Protein AF-A0A820R4W9-F1 (afdb_monomer)

Sequence (299 aa):
MNNINFDQFEILIKHLFFQLQVLYITATNDKAYLDPNRWEKLILSYMPYLRIFDIQWEYFPQKNVNTTDIFMIESFRTQFWLERQWFFIFTLESANDDCYRVLFSTNPYRRKSYTLYGNLGKDMTSNYQKNSINSVHHVYIKQEQIIDDDCRNYFPNATELTLSYNSINVDRNLSSIILYHIVSLTQLTKLNINVKSFLFTTMIELLYLTLNIHTLSVEYVCFECLRMRPVYDDFEGSLRYLLSKNNNNTRCLFYICLTDFSSEEIVTIDAVMESKQTIDDYQAKRITQDFYEDIYFWR

Organism: NCBI:txid392030

Radius of gyration: 25.81 Å; Cα contacts (8 Å, |Δi|>4): 494; chains: 1; bounding box: 50×50×71 Å

Nearest PDB structures (foldseek):
  6gt5-assembly1_A  TM=3.648E-01  e=9.773E-02  Homo sapiens
  7dl8-assembly1_B  TM=5.122E-01  e=2.164E+00  Trypanosoma brucei
  7dl8-assembly1_C  TM=4.807E-01  e=1.839E+00  Trypanosoma brucei
  4xnh-assembly1_B  TM=3.487E-01  e=7.975E+00  Saccharomyces cerevisiae
  6vwa-assembly1_A-2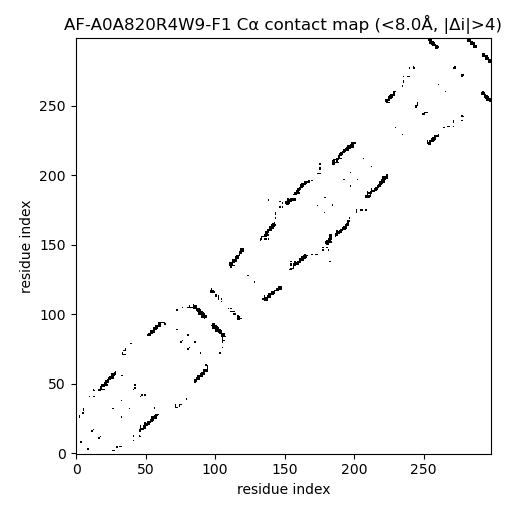  TM=1.926E-01  e=3.530E+00  Caenorhabditis elegans

pLDDT: mean 74.24, std 13.51, range [36.56, 97.88]

Mean predicted aligned error: 15.36 Å

Secondary structure (DSSP, 8-state):
-PPPPHHHHHHHHHHH-TT--EEEEEEES-GGGG-HHHHHHHHHHH-TT--EEEEEEEE--SS---THHHHHHHGGGSHHHHHHT-EEEEEE--TTS--EEEEEES-TTS-EEEEE-S-TTTT---HHHHHHHTTEEEEEE---S---TT---SBTT--EEEE----S---S---HHHHHHHB-GGG--EEEEEEEEEEHHHHHHHHHH-TT--EEEEEEEE---EEEPP-SS-HHHHHHHHHHHHHTTS---SEEEE-S--HHHHHHHHHHHH-TTS-TT-EEEEEEETTEEEEEEE-

Structure (mmCIF, N/CA/C/O backbone):
data_AF-A0A820R4W9-F1
#
_entry.id   AF-A0A820R4W9-F1
#
loop_
_atom_site.group_PDB
_atom_site.id
_atom_site.type_symbol
_atom_site.label_atom_id
_atom_site.label_alt_id
_atom_site.label_comp_id
_atom_site.label_asym_id
_atom_site.label_entity_id
_atom_site.label_seq_id
_atom_site.pdbx_PDB_ins_code
_atom_site.Cartn_x
_atom_site.Cartn_y
_atom_site.Cartn_z
_atom_site.occupancy
_atom_site.B_iso_or_equiv
_atom_site.auth_seq_id
_atom_site.auth_comp_id
_atom_site.auth_asym_id
_atom_site.auth_atom_id
_atom_site.pdbx_PDB_model_num
ATOM 1 N N . MET A 1 1 ? 7.409 19.593 1.016 1.00 36.56 1 MET A N 1
ATOM 2 C CA . MET A 1 1 ? 6.309 20.345 1.661 1.00 36.56 1 MET A CA 1
ATOM 3 C C . MET A 1 1 ? 6.675 20.523 3.126 1.00 36.56 1 MET A C 1
ATOM 5 O O . MET A 1 1 ? 7.215 19.584 3.693 1.00 36.56 1 MET A O 1
ATOM 9 N N . ASN A 1 2 ? 6.473 21.705 3.712 1.00 48.72 2 ASN A N 1
ATOM 10 C CA . ASN A 1 2 ? 6.768 21.930 5.132 1.00 48.72 2 ASN A CA 1
ATOM 11 C C . ASN A 1 2 ? 5.799 21.096 5.983 1.00 48.72 2 ASN A C 1
ATOM 13 O O . ASN A 1 2 ? 4.588 21.269 5.856 1.00 48.72 2 ASN A O 1
ATOM 17 N N . ASN A 1 3 ? 6.318 20.188 6.812 1.00 74.56 3 ASN A N 1
ATOM 18 C CA . ASN A 1 3 ? 5.499 19.390 7.724 1.00 74.56 3 ASN A CA 1
ATOM 19 C C . ASN A 1 3 ? 4.845 20.304 8.772 1.00 74.56 3 ASN A C 1
ATOM 21 O O . ASN A 1 3 ? 5.549 20.983 9.519 1.00 74.56 3 ASN A O 1
ATOM 25 N N . ILE A 1 4 ? 3.510 20.311 8.830 1.00 82.62 4 ILE A N 1
ATOM 26 C CA . ILE A 1 4 ? 2.737 20.981 9.885 1.00 82.62 4 ILE A CA 1
ATOM 27 C C . ILE A 1 4 ? 2.798 20.094 11.131 1.00 82.62 4 ILE A C 1
ATOM 29 O O . ILE A 1 4 ? 2.331 18.951 11.101 1.00 82.62 4 ILE A O 1
ATOM 33 N N . ASN A 1 5 ? 3.371 20.601 12.222 1.00 91.56 5 ASN A N 1
ATOM 34 C CA . ASN A 1 5 ? 3.378 19.858 13.481 1.00 91.56 5 ASN A CA 1
ATOM 35 C C . ASN A 1 5 ? 1.963 19.790 14.084 1.00 91.56 5 ASN A C 1
ATOM 37 O O . ASN A 1 5 ? 1.059 20.535 13.696 1.00 91.56 5 ASN A O 1
ATOM 41 N N . PHE A 1 6 ? 1.749 18.884 15.028 1.00 92.81 6 PHE A N 1
ATOM 42 C CA . PHE A 1 6 ? 0.424 18.627 15.571 1.00 92.81 6 PHE A CA 1
ATOM 43 C C . PHE A 1 6 ? -0.169 19.850 16.277 1.00 92.81 6 PHE A C 1
ATOM 45 O O . PHE A 1 6 ? -1.363 20.100 16.160 1.00 92.81 6 PHE A O 1
ATOM 52 N N . ASP A 1 7 ? 0.644 20.646 16.974 1.00 94.19 7 ASP A N 1
ATOM 53 C CA . ASP A 1 7 ? 0.173 21.847 17.676 1.00 94.19 7 ASP A CA 1
ATOM 54 C C . ASP A 1 7 ? -0.403 22.878 16.694 1.00 94.19 7 ASP A C 1
ATOM 56 O O . ASP A 1 7 ? -1.472 23.446 16.925 1.00 94.19 7 ASP A O 1
ATOM 60 N N . GLN A 1 8 ? 0.271 23.084 15.561 1.00 91.50 8 GLN A N 1
ATOM 61 C CA . GLN A 1 8 ? -0.216 23.933 14.475 1.00 91.50 8 GLN A CA 1
ATOM 62 C C . GLN A 1 8 ? -1.488 23.355 13.847 1.00 91.50 8 GLN A C 1
ATOM 64 O O . GLN A 1 8 ? -2.437 24.093 13.584 1.00 91.50 8 GLN A O 1
ATOM 69 N N . PHE A 1 9 ? -1.532 22.038 13.638 1.00 91.94 9 PHE A N 1
ATOM 70 C CA . PHE A 1 9 ? -2.707 21.361 13.097 1.00 91.94 9 PHE A CA 1
ATOM 71 C C . PHE A 1 9 ? -3.923 21.464 14.031 1.00 91.94 9 PHE A C 1
ATOM 73 O O . PHE A 1 9 ? -5.042 21.718 13.588 1.00 91.94 9 PHE A O 1
ATOM 80 N N . GLU A 1 10 ? -3.708 21.357 15.339 1.00 94.38 10 GLU A N 1
ATOM 81 C CA . GLU A 1 10 ? -4.734 21.528 16.363 1.00 94.38 10 GLU A CA 1
ATOM 82 C C . GLU A 1 10 ? -5.348 22.936 16.331 1.00 94.38 10 GLU A C 1
ATOM 84 O O . GLU A 1 10 ? -6.565 23.084 16.475 1.00 94.38 10 GLU A O 1
ATOM 89 N N . ILE A 1 11 ? -4.541 23.975 16.090 1.00 92.94 11 ILE A N 1
ATOM 90 C CA . ILE A 1 11 ? -5.055 25.338 15.898 1.00 92.94 11 ILE A CA 1
ATOM 91 C C . ILE A 1 11 ? -5.992 25.385 14.683 1.00 92.94 11 ILE A C 1
ATOM 93 O O . ILE A 1 11 ? -7.058 25.993 14.774 1.00 92.94 11 ILE A O 1
ATOM 97 N N . LEU A 1 12 ? -5.652 24.715 13.577 1.00 90.19 12 LEU A N 1
ATOM 98 C CA . LEU A 1 12 ? -6.517 24.658 12.392 1.00 90.19 12 LEU A CA 1
ATOM 99 C C . LEU A 1 12 ? -7.845 23.956 12.694 1.00 90.19 12 LEU A C 1
ATOM 101 O O . LEU A 1 12 ? -8.899 24.506 12.376 1.00 90.19 12 LEU A O 1
ATOM 105 N N . ILE A 1 13 ? -7.806 22.799 13.369 1.00 91.75 13 ILE A N 1
ATOM 106 C CA . ILE A 1 13 ? -9.013 22.065 13.784 1.00 91.75 13 ILE A CA 1
ATOM 107 C C . ILE A 1 13 ? -9.959 22.988 14.557 1.00 91.75 13 ILE A C 1
ATOM 109 O O . ILE A 1 13 ? -11.138 23.093 14.215 1.00 91.75 13 ILE A O 1
ATOM 113 N N . LYS A 1 14 ? -9.428 23.675 15.576 1.00 92.94 14 LYS A N 1
ATOM 114 C CA . LYS A 1 14 ? -10.203 24.519 16.496 1.00 92.94 14 LYS A CA 1
ATOM 115 C C . LYS A 1 14 ? -10.960 25.643 15.797 1.00 92.94 14 LYS A C 1
ATOM 117 O O . LYS A 1 14 ? -12.039 26.012 16.248 1.00 92.94 14 LYS A O 1
ATOM 122 N N . HIS A 1 15 ? -10.401 26.185 14.718 1.00 90.38 15 HIS A N 1
ATOM 123 C CA . HIS A 1 15 ? -10.982 27.335 14.027 1.00 90.38 15 HIS A CA 1
ATOM 124 C C . HIS A 1 15 ? -11.808 26.947 12.800 1.00 90.38 15 HIS A C 1
ATOM 126 O O . HIS A 1 15 ? -12.716 27.687 12.432 1.00 90.38 15 HIS A O 1
ATOM 132 N N . LEU A 1 16 ? -11.500 25.819 12.149 1.00 87.62 16 LEU A N 1
ATOM 133 C CA . LEU A 1 16 ? -11.987 25.550 10.795 1.00 87.62 16 LEU A CA 1
ATOM 134 C C . LEU A 1 16 ? -12.827 24.275 10.668 1.00 87.62 16 LEU A C 1
ATOM 136 O O . LEU A 1 16 ? -13.626 24.180 9.740 1.00 87.62 16 LEU A O 1
ATOM 140 N N . PHE A 1 17 ? -12.664 23.275 11.540 1.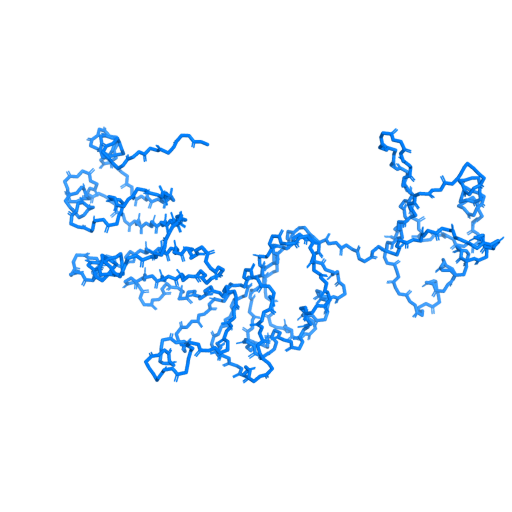00 89.56 17 PHE A N 1
ATOM 141 C CA . PHE A 1 17 ? -13.157 21.914 11.253 1.00 89.56 17 PHE A CA 1
ATOM 142 C C . PHE A 1 17 ? -14.477 21.553 11.948 1.00 89.56 17 PHE A C 1
ATOM 144 O O . PHE A 1 17 ? -14.886 20.393 11.937 1.00 89.56 17 PHE A O 1
ATOM 151 N N . PHE A 1 18 ? -15.206 22.539 12.475 1.00 92.50 18 PHE A N 1
ATOM 152 C CA . PHE A 1 18 ? -16.450 22.306 13.218 1.00 92.50 18 PHE A CA 1
ATOM 153 C C . PHE A 1 18 ? -17.565 21.620 12.414 1.00 92.50 18 PHE A C 1
ATOM 155 O O . PHE A 1 18 ? -18.443 21.019 13.022 1.00 92.50 18 PHE A O 1
ATOM 162 N N . GLN A 1 19 ? -17.538 21.681 11.076 1.00 89.38 19 GLN A N 1
ATOM 163 C CA . GLN A 1 19 ? -18.485 20.996 10.173 1.00 89.38 19 GLN A CA 1
ATOM 164 C C . GLN A 1 19 ? -17.867 19.816 9.417 1.00 89.38 19 GLN A C 1
ATOM 166 O O . GLN A 1 19 ? -18.525 19.212 8.567 1.00 89.38 19 GLN A O 1
ATOM 171 N N . LEU A 1 20 ? -16.600 19.494 9.682 1.00 86.06 20 LEU A N 1
ATOM 172 C CA . LEU A 1 20 ? -15.883 18.489 8.918 1.00 86.06 20 LEU A CA 1
ATOM 173 C C . LEU A 1 20 ? -16.469 17.098 9.189 1.00 86.06 20 LEU A C 1
ATOM 175 O O . LEU A 1 20 ? -16.527 16.646 10.329 1.00 86.06 20 LEU A O 1
ATOM 179 N N . GLN A 1 21 ? -16.893 16.412 8.126 1.00 90.19 21 GLN A N 1
ATOM 180 C CA . GLN A 1 21 ? -17.446 15.055 8.220 1.00 90.19 21 GLN A CA 1
ATOM 181 C C . GLN A 1 21 ? -16.427 13.969 7.888 1.00 90.19 21 GLN A C 1
ATOM 183 O O . GLN A 1 21 ? -16.590 12.819 8.296 1.00 90.19 21 GLN A O 1
ATOM 188 N N . VAL A 1 22 ? -15.385 14.314 7.138 1.00 88.19 22 VAL A N 1
ATOM 189 C CA . VAL A 1 22 ? -14.397 13.368 6.630 1.00 88.19 22 VAL A CA 1
ATOM 190 C C . VAL A 1 22 ? -13.019 13.987 6.774 1.00 88.19 22 VAL A C 1
ATOM 192 O O . VAL A 1 22 ? -12.789 15.092 6.287 1.00 88.19 22 VAL A O 1
ATOM 195 N N . LEU A 1 23 ? -12.116 13.271 7.434 1.00 88.00 23 LEU A N 1
ATOM 196 C CA . LEU A 1 23 ? -10.746 13.701 7.660 1.00 88.00 23 LEU A CA 1
ATOM 197 C C . LEU A 1 23 ? -9.785 12.572 7.286 1.00 88.00 23 LEU A C 1
ATOM 199 O O . LEU A 1 23 ? -9.753 11.536 7.951 1.00 88.00 23 LEU A O 1
ATOM 203 N N . TYR A 1 24 ? -9.019 12.812 6.221 1.00 88.44 24 TYR A N 1
ATOM 204 C CA . TYR A 1 24 ? -7.898 11.987 5.776 1.00 88.44 24 TYR A CA 1
ATOM 205 C C . TYR A 1 24 ? -6.605 12.747 6.040 1.00 88.44 24 TYR A C 1
ATOM 207 O O . TYR A 1 24 ? -6.449 13.872 5.560 1.00 88.44 24 TYR A O 1
ATOM 215 N N . ILE A 1 25 ? -5.687 12.156 6.798 1.00 87.69 25 ILE A N 1
ATOM 216 C CA . ILE A 1 25 ? -4.406 12.786 7.123 1.00 87.69 25 ILE A CA 1
ATOM 217 C C . ILE A 1 25 ? -3.282 11.793 6.884 1.00 87.69 25 ILE A C 1
ATOM 219 O O . ILE A 1 25 ? -3.329 10.679 7.394 1.00 87.69 25 ILE A O 1
ATOM 223 N N . THR A 1 26 ? -2.236 12.242 6.194 1.00 83.81 26 THR A N 1
ATOM 224 C CA . THR A 1 26 ? -0.933 11.575 6.198 1.00 83.81 26 THR A CA 1
ATOM 225 C C . THR A 1 26 ? 0.063 12.470 6.928 1.00 83.81 26 THR A C 1
ATOM 227 O O . THR A 1 26 ? 0.297 13.604 6.512 1.00 83.81 26 THR A O 1
ATOM 230 N N . ALA A 1 27 ? 0.621 11.985 8.033 1.00 86.44 27 ALA A N 1
ATOM 231 C CA . ALA A 1 27 ? 1.578 12.710 8.859 1.00 86.44 27 ALA A CA 1
ATOM 232 C C . ALA A 1 27 ? 2.904 11.950 8.937 1.00 86.44 27 ALA A C 1
ATOM 234 O O . ALA A 1 27 ? 2.934 10.722 8.913 1.00 86.44 27 ALA A O 1
ATOM 235 N N . THR A 1 28 ? 4.010 12.687 9.042 1.00 86.38 28 THR A N 1
ATOM 236 C CA . THR A 1 28 ? 5.349 12.103 9.182 1.00 86.38 28 THR A CA 1
ATOM 237 C C . THR A 1 28 ? 6.103 12.730 10.344 1.00 86.38 28 THR A C 1
ATOM 239 O O . THR A 1 28 ? 5.968 13.926 10.607 1.00 86.38 28 THR A O 1
ATOM 242 N N . ASN A 1 29 ? 6.945 11.934 11.007 1.00 82.25 29 ASN A N 1
ATOM 243 C CA . ASN A 1 29 ? 7.962 12.349 11.989 1.00 82.25 29 ASN A CA 1
ATOM 244 C C . ASN A 1 29 ? 7.483 12.988 13.308 1.00 82.25 29 ASN A C 1
ATOM 246 O O . ASN A 1 29 ? 8.215 12.926 14.295 1.00 82.25 29 ASN A O 1
ATOM 250 N N . ASP A 1 30 ? 6.286 13.569 13.371 1.00 87.38 30 ASP A N 1
ATOM 251 C CA . ASP A 1 30 ? 5.733 14.130 14.603 1.00 87.38 30 ASP A CA 1
ATOM 252 C C . ASP A 1 30 ? 4.915 13.077 15.361 1.00 87.38 30 ASP A C 1
ATOM 254 O O . ASP A 1 30 ? 3.825 12.678 14.941 1.00 87.38 30 ASP A O 1
ATOM 258 N N . LYS A 1 31 ? 5.454 12.623 16.496 1.00 87.62 31 LYS A N 1
ATOM 259 C CA . LYS A 1 31 ? 4.834 11.602 17.351 1.00 87.62 31 LYS A CA 1
ATOM 260 C C . LYS A 1 31 ? 3.549 12.078 18.024 1.00 87.62 31 LYS A C 1
ATOM 262 O O . LYS A 1 31 ? 2.764 11.236 18.444 1.00 87.62 31 LYS A O 1
ATOM 267 N N . ALA A 1 32 ? 3.286 13.3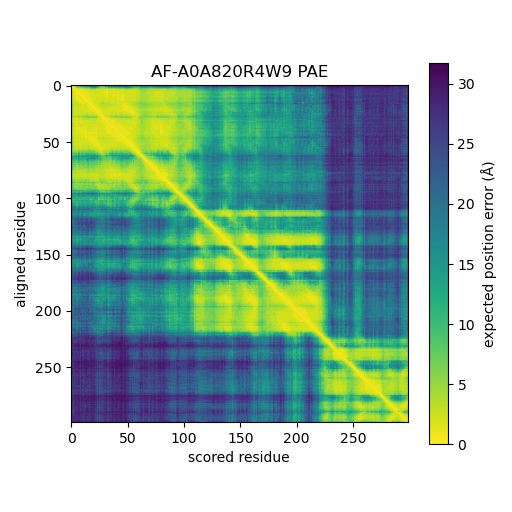84 18.106 1.00 91.31 32 ALA A N 1
ATOM 268 C CA . ALA A 1 32 ? 2.043 13.884 18.693 1.00 91.31 32 ALA A CA 1
ATOM 269 C C . ALA A 1 32 ? 0.796 13.448 17.897 1.00 91.31 32 ALA A C 1
ATOM 271 O O . ALA A 1 32 ? -0.279 13.319 18.476 1.00 91.31 32 ALA A O 1
ATOM 272 N N . TYR A 1 33 ? 0.948 13.120 16.606 1.00 90.38 33 TYR A N 1
ATOM 273 C CA . TYR A 1 33 ? -0.113 12.507 15.795 1.00 90.38 33 TYR A CA 1
ATOM 274 C C . TYR A 1 33 ? -0.517 11.101 16.262 1.00 90.38 33 TYR A C 1
ATOM 276 O O . TYR A 1 33 ? -1.580 10.624 15.867 1.00 90.38 33 TYR A O 1
ATOM 284 N N . LEU A 1 34 ? 0.293 10.456 17.103 1.00 88.44 34 LEU A N 1
ATOM 285 C CA . LEU A 1 34 ? 0.041 9.128 17.658 1.00 88.44 34 LEU A CA 1
ATOM 286 C C . LEU A 1 34 ? -0.589 9.158 19.050 1.00 88.44 34 LEU A C 1
ATOM 288 O O . LEU A 1 34 ? -0.743 8.095 19.638 1.00 88.44 34 LEU A O 1
ATOM 292 N N . ASP A 1 35 ? -0.924 10.329 19.602 1.00 91.62 35 ASP A N 1
ATOM 293 C CA . ASP A 1 35 ? -1.587 10.422 20.905 1.00 91.62 35 ASP A CA 1
ATOM 294 C C . ASP A 1 35 ? -3.115 10.290 20.738 1.00 91.62 35 ASP A C 1
ATOM 296 O O . ASP A 1 35 ? -3.785 11.259 20.350 1.00 91.62 35 ASP A O 1
ATOM 300 N N . PRO A 1 36 ? -3.711 9.119 21.043 1.00 91.62 36 PRO A N 1
ATOM 301 C CA . PRO A 1 36 ? -5.147 8.929 20.896 1.00 91.62 36 PRO A CA 1
ATOM 302 C C . PRO A 1 36 ? -5.952 9.805 21.854 1.00 91.62 36 PRO A C 1
ATOM 304 O O . PRO A 1 36 ? -7.034 10.256 21.493 1.00 91.62 36 PRO A O 1
ATOM 307 N N . ASN A 1 37 ? -5.445 10.101 23.053 1.00 94.50 37 ASN A N 1
ATOM 308 C CA . ASN A 1 37 ? -6.184 10.918 24.017 1.00 94.50 37 ASN A CA 1
ATOM 309 C C . ASN A 1 37 ? -6.297 12.360 23.526 1.00 94.50 37 ASN A C 1
ATOM 311 O O . ASN A 1 37 ? -7.316 13.027 23.732 1.00 94.50 37 ASN A O 1
ATOM 315 N N . ARG A 1 38 ? -5.242 12.856 22.875 1.00 95.12 38 ARG A N 1
ATOM 316 C CA . ARG A 1 38 ? -5.237 14.190 22.280 1.00 95.12 38 ARG A CA 1
ATOM 317 C C . ARG A 1 38 ? -6.214 14.277 21.113 1.00 95.12 38 ARG A C 1
ATOM 319 O O . ARG A 1 38 ? -7.013 15.213 21.064 1.00 95.12 38 ARG A O 1
ATOM 326 N N . TRP A 1 39 ? -6.213 13.280 20.230 1.00 94.94 39 TRP A N 1
ATOM 327 C CA . TRP A 1 39 ? -7.194 13.192 19.151 1.00 94.94 39 TRP A CA 1
ATOM 328 C C . TRP A 1 39 ? -8.631 13.085 19.653 1.00 94.94 39 TRP A C 1
ATOM 330 O O . TRP A 1 39 ? -9.490 13.824 19.180 1.00 94.94 39 TRP A O 1
ATOM 340 N N . GLU A 1 40 ? -8.898 12.206 20.617 1.00 95.69 40 GLU A N 1
ATOM 341 C CA . GLU A 1 40 ? -10.230 12.013 21.193 1.00 95.69 40 GLU A CA 1
ATOM 342 C C . GLU A 1 40 ? -10.782 13.335 21.742 1.00 95.69 40 GLU A C 1
ATOM 344 O O . GLU A 1 40 ? -11.882 13.752 21.373 1.00 95.69 40 GLU A O 1
ATOM 349 N N . LYS A 1 41 ? -9.979 14.065 22.529 1.00 97.31 41 LYS A N 1
ATOM 350 C CA . LYS A 1 41 ? -10.348 15.396 23.038 1.00 97.31 41 LYS A CA 1
ATOM 351 C C . LYS A 1 41 ? -10.653 16.382 21.914 1.00 97.31 41 LYS A C 1
ATOM 353 O O . LYS A 1 41 ? -11.632 17.123 22.015 1.00 97.31 41 LYS A O 1
ATOM 358 N N . LEU A 1 42 ? -9.841 16.407 20.857 1.00 96.81 42 LEU A N 1
ATOM 359 C CA . LEU A 1 42 ? -10.046 17.315 19.727 1.00 96.81 42 LEU A CA 1
ATOM 360 C C . LEU A 1 42 ? -11.315 17.000 18.948 1.00 96.81 42 LEU A C 1
ATOM 362 O O . LEU A 1 42 ? -12.074 17.910 18.625 1.00 96.81 42 LEU A O 1
ATOM 366 N N . ILE A 1 43 ? -11.562 15.723 18.684 1.00 96.19 43 ILE A N 1
ATOM 367 C CA . ILE A 1 43 ? -12.732 15.264 17.943 1.00 96.19 43 ILE A CA 1
ATOM 368 C C . ILE A 1 43 ? -14.008 15.570 18.721 1.00 96.19 43 ILE A C 1
ATOM 370 O O . ILE A 1 43 ? -14.922 16.181 18.170 1.00 96.19 43 ILE A O 1
ATOM 374 N N . LEU A 1 44 ? -14.045 15.223 20.011 1.00 96.69 44 LEU A N 1
ATOM 375 C CA . LEU A 1 44 ? -15.201 15.488 20.868 1.00 96.69 44 LEU A CA 1
ATOM 376 C C . LEU A 1 44 ? -15.484 16.987 21.023 1.00 96.69 44 LEU A C 1
ATOM 378 O O . LEU A 1 44 ? -16.645 17.381 21.093 1.00 96.69 44 LEU A O 1
ATOM 382 N N . SER A 1 45 ? -14.441 17.819 21.064 1.00 97.88 45 SER A N 1
ATOM 383 C CA . SER A 1 45 ? -14.590 19.256 21.319 1.00 97.88 45 SER A CA 1
ATOM 384 C C . SER A 1 45 ? -14.865 20.074 20.055 1.00 97.88 45 SER A C 1
ATOM 386 O O . SER A 1 45 ? -15.614 21.046 20.114 1.00 97.88 45 SER A O 1
ATOM 388 N N . TYR A 1 46 ? -14.252 19.717 18.922 1.00 97.19 46 TYR A N 1
ATOM 389 C CA . TYR A 1 46 ? -14.186 20.590 17.742 1.00 97.19 46 TYR A CA 1
ATOM 390 C C . TYR A 1 46 ? -14.603 19.923 16.431 1.00 97.19 46 TYR A C 1
ATOM 392 O O . TYR A 1 46 ? -14.683 20.618 15.425 1.00 97.19 46 TYR A O 1
ATOM 400 N N . MET A 1 47 ? -14.879 18.615 16.398 1.00 96.19 47 MET A N 1
ATOM 401 C CA . MET A 1 47 ? -15.314 17.919 15.177 1.00 96.19 47 MET A CA 1
ATOM 402 C C . MET A 1 47 ? -16.524 17.002 15.440 1.00 96.19 47 MET A C 1
ATOM 404 O O . MET A 1 47 ? -16.473 15.805 15.150 1.00 96.19 47 MET A O 1
ATOM 408 N N . PRO A 1 48 ? -17.644 17.534 15.971 1.00 95.44 48 PRO A N 1
ATOM 409 C CA . PRO A 1 48 ? -18.785 16.719 16.397 1.00 95.44 48 PRO A CA 1
ATOM 410 C C . PRO A 1 48 ? -19.491 15.990 15.243 1.00 95.44 48 PRO A C 1
ATOM 412 O O . PRO A 1 48 ? -20.191 15.007 15.475 1.00 95.44 48 PRO A O 1
ATOM 415 N N . TYR A 1 49 ? -19.314 16.454 14.002 1.00 92.81 49 TYR A N 1
ATOM 416 C CA . TYR A 1 49 ? -19.909 15.842 12.810 1.00 92.81 49 TYR A CA 1
ATOM 417 C C . TYR A 1 49 ? -18.968 14.887 12.073 1.00 92.81 49 TYR A C 1
ATOM 419 O O . TYR A 1 49 ? -19.339 14.391 11.008 1.00 92.81 49 TYR A O 1
ATOM 427 N N . LEU A 1 50 ? -17.774 14.618 12.611 1.00 94.19 50 LEU A N 1
ATOM 428 C CA . LEU A 1 50 ? -16.811 13.727 11.978 1.00 94.19 50 LEU A CA 1
ATOM 429 C C . LEU A 1 50 ? -17.370 12.302 11.923 1.00 94.19 50 LEU A C 1
ATOM 431 O O . LEU A 1 50 ? -17.708 11.706 12.944 1.00 94.19 50 LEU A O 1
ATOM 435 N N . ARG A 1 51 ? -17.472 11.757 10.712 1.00 88.25 51 ARG A N 1
ATOM 436 C CA . ARG A 1 51 ? -17.976 10.407 10.426 1.00 88.25 51 ARG A CA 1
ATOM 437 C C . ARG A 1 51 ? -16.865 9.475 9.990 1.00 88.25 51 ARG A C 1
ATOM 439 O O . ARG A 1 51 ? -16.874 8.306 10.359 1.00 88.25 51 ARG A O 1
ATOM 446 N N . ILE A 1 52 ? -15.922 9.986 9.205 1.00 84.94 52 ILE A N 1
ATOM 447 C CA . ILE A 1 52 ? -14.786 9.220 8.707 1.00 84.94 52 ILE A CA 1
ATOM 448 C C . ILE A 1 52 ? -13.518 9.885 9.213 1.00 84.94 52 ILE A C 1
ATOM 450 O O . ILE A 1 52 ? -13.235 11.033 8.874 1.00 84.94 52 ILE A O 1
ATOM 454 N N . PHE A 1 53 ? -12.761 9.132 10.000 1.00 89.31 53 PHE A N 1
ATOM 455 C CA . PHE A 1 53 ? -11.418 9.492 10.409 1.00 89.31 53 PHE A CA 1
ATOM 456 C C . PHE A 1 53 ? -10.449 8.418 9.932 1.00 89.31 53 PHE A C 1
ATOM 458 O O . PHE A 1 53 ? -10.668 7.217 10.141 1.00 89.31 53 PHE A O 1
ATOM 465 N N . ASP A 1 54 ? -9.417 8.870 9.237 1.00 84.69 54 ASP A N 1
ATOM 466 C CA . ASP A 1 54 ? -8.411 8.021 8.629 1.00 84.69 54 ASP A CA 1
ATOM 467 C C . ASP A 1 54 ? -7.064 8.733 8.717 1.00 84.69 54 ASP A C 1
ATOM 469 O O . ASP A 1 54 ? -6.872 9.820 8.159 1.00 84.69 54 ASP A O 1
ATOM 473 N N . ILE A 1 55 ? -6.155 8.140 9.480 1.00 85.88 55 ILE A N 1
ATOM 474 C CA . ILE A 1 55 ? -4.823 8.685 9.688 1.00 85.88 55 ILE A CA 1
ATOM 475 C C . ILE A 1 55 ? -3.780 7.670 9.251 1.00 85.88 55 ILE A C 1
ATOM 477 O O . ILE A 1 55 ? -3.797 6.503 9.643 1.00 85.88 55 ILE A O 1
ATOM 481 N N . GLN A 1 56 ? -2.852 8.146 8.436 1.00 84.75 56 GLN A N 1
ATOM 482 C CA . GLN A 1 56 ? -1.664 7.431 8.024 1.00 84.75 56 GLN A CA 1
ATOM 483 C C . GLN A 1 56 ? -0.472 8.137 8.647 1.00 84.75 56 GLN A C 1
ATOM 485 O O . GLN A 1 56 ? -0.227 9.311 8.383 1.00 84.75 56 GLN A O 1
ATOM 490 N N . TRP A 1 57 ? 0.255 7.438 9.503 1.00 84.38 57 TRP A N 1
ATOM 491 C CA . TRP A 1 57 ? 1.472 7.965 10.092 1.00 84.38 57 TRP A CA 1
ATOM 492 C C . TRP A 1 57 ? 2.668 7.169 9.601 1.00 84.38 57 TRP A C 1
ATOM 494 O O . TRP A 1 57 ? 2.669 5.936 9.652 1.00 84.38 57 TRP A O 1
ATOM 504 N N . GLU A 1 58 ? 3.671 7.883 9.111 1.00 83.06 58 GLU A N 1
ATOM 505 C CA . GLU A 1 58 ? 4.902 7.310 8.588 1.00 83.06 58 GLU A CA 1
ATOM 506 C C . GLU A 1 58 ? 6.097 7.836 9.383 1.00 83.06 58 GLU A C 1
ATOM 508 O O . GLU A 1 58 ? 6.253 9.043 9.603 1.00 83.06 58 GLU A O 1
ATOM 513 N N . TYR A 1 59 ? 6.963 6.928 9.818 1.00 79.81 59 TYR A N 1
ATOM 514 C CA . TYR A 1 59 ? 8.171 7.287 10.544 1.00 79.81 59 TYR A CA 1
ATOM 515 C C . TYR A 1 59 ? 9.388 6.615 9.969 1.00 79.81 59 TYR A C 1
ATOM 517 O O . TYR A 1 59 ? 9.406 5.406 9.745 1.00 79.81 59 TYR A O 1
ATOM 525 N N . PHE A 1 60 ? 10.402 7.454 9.788 1.00 75.50 60 PHE A N 1
ATOM 526 C CA . PHE A 1 60 ? 11.709 7.107 9.269 1.00 75.50 60 PHE A CA 1
ATOM 527 C C . PHE A 1 60 ? 12.728 7.404 10.380 1.00 75.50 60 PHE A C 1
ATOM 529 O O . PHE A 1 60 ? 13.314 8.492 10.426 1.00 75.50 60 PHE A O 1
ATOM 536 N N . PRO A 1 61 ? 12.891 6.493 11.354 1.00 67.56 61 PRO A N 1
ATOM 537 C CA . PRO A 1 61 ? 13.876 6.637 12.402 1.00 67.56 61 PRO A CA 1
ATOM 538 C C . PRO A 1 61 ? 15.274 6.679 11.791 1.00 67.56 61 PRO A C 1
ATOM 540 O O . PRO A 1 61 ? 15.664 5.805 11.025 1.00 67.56 61 PRO A O 1
ATOM 543 N N . GLN A 1 62 ? 16.082 7.645 12.221 1.00 66.38 62 GLN A N 1
ATOM 544 C CA . GLN A 1 62 ? 17.519 7.645 11.931 1.00 66.38 62 GLN A CA 1
ATOM 545 C C . GLN A 1 62 ? 18.304 6.667 12.834 1.00 66.38 62 GLN A C 1
ATOM 547 O O . GLN A 1 62 ? 19.500 6.478 12.632 1.00 66.38 62 GLN A O 1
ATOM 552 N N . LYS A 1 63 ? 17.670 6.081 13.865 1.00 66.19 63 LYS A N 1
ATOM 553 C CA . LYS A 1 63 ? 18.272 5.163 14.856 1.00 66.19 63 LYS A CA 1
ATOM 554 C C . LYS A 1 63 ? 17.242 4.143 15.357 1.00 66.19 63 LYS A C 1
ATOM 556 O O . LYS A 1 63 ? 16.052 4.421 15.276 1.00 66.19 63 LYS A O 1
ATOM 561 N N . ASN A 1 64 ? 17.710 3.014 15.906 1.00 64.25 64 ASN A N 1
ATOM 562 C CA . ASN A 1 64 ? 16.901 1.899 16.433 1.00 64.25 64 ASN A CA 1
ATOM 563 C C . ASN A 1 64 ? 15.569 2.343 17.064 1.00 64.25 64 ASN A C 1
ATOM 56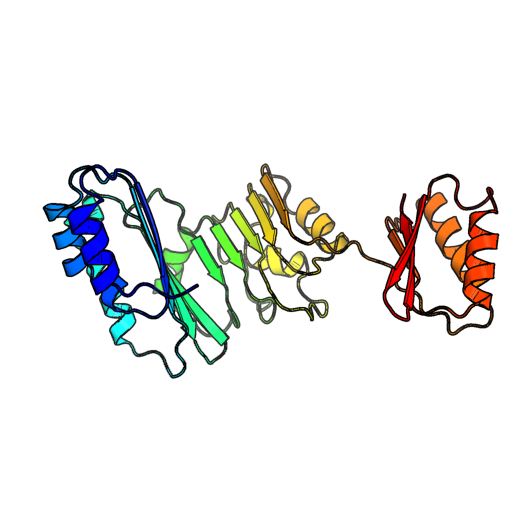5 O O . ASN A 1 64 ? 15.548 3.176 17.974 1.00 64.25 64 ASN A O 1
ATOM 569 N N . VAL A 1 65 ? 14.473 1.754 16.582 1.00 63.12 65 VAL A N 1
ATOM 570 C CA . VAL A 1 65 ? 13.107 2.025 17.040 1.00 63.12 65 VAL A CA 1
ATOM 571 C C . VAL A 1 65 ? 12.984 1.747 18.536 1.00 63.12 65 VAL A C 1
ATOM 573 O O . VAL A 1 65 ? 13.352 0.674 19.014 1.00 63.12 65 VAL A O 1
ATOM 576 N N . ASN A 1 66 ? 12.424 2.699 19.282 1.00 67.44 66 ASN A N 1
ATOM 577 C CA . ASN A 1 66 ? 12.100 2.486 20.684 1.00 67.44 66 ASN A CA 1
ATOM 578 C C . ASN A 1 66 ? 10.756 1.744 20.801 1.00 67.44 66 ASN A C 1
ATOM 580 O O . ASN A 1 66 ? 9.746 2.196 20.263 1.00 67.44 66 ASN A O 1
ATOM 584 N N . THR A 1 67 ? 10.726 0.636 21.547 1.00 68.50 67 THR A N 1
ATOM 585 C CA . THR A 1 67 ? 9.515 -0.176 21.818 1.00 68.50 67 THR A CA 1
ATOM 586 C C . THR A 1 67 ? 8.322 0.639 22.332 1.00 68.50 67 THR A C 1
ATOM 588 O O . THR A 1 67 ? 7.175 0.232 22.159 1.00 68.50 67 THR A O 1
ATOM 591 N N . THR A 1 68 ? 8.570 1.817 22.914 1.00 72.25 68 THR A N 1
ATOM 592 C CA . THR A 1 68 ? 7.548 2.767 23.375 1.00 72.25 68 THR A CA 1
ATOM 593 C C . THR A 1 68 ? 6.557 3.180 22.280 1.00 72.25 68 THR A C 1
ATOM 595 O O . THR A 1 68 ? 5.388 3.403 22.583 1.00 72.25 68 THR A O 1
ATOM 598 N N . ASP A 1 69 ? 6.981 3.233 21.014 1.00 69.31 69 ASP A N 1
ATOM 599 C CA . ASP A 1 69 ? 6.111 3.661 19.910 1.00 69.31 69 ASP A CA 1
ATOM 600 C C . ASP A 1 69 ? 5.009 2.627 19.605 1.00 69.31 69 ASP A C 1
ATOM 602 O O . ASP A 1 69 ? 3.884 2.996 19.274 1.00 69.31 69 ASP A O 1
ATOM 606 N N . ILE A 1 70 ? 5.282 1.334 19.820 1.00 69.06 70 ILE A N 1
ATOM 607 C CA . ILE A 1 70 ? 4.298 0.252 19.638 1.00 69.06 70 ILE A CA 1
ATOM 608 C C . ILE A 1 70 ? 3.172 0.362 20.679 1.00 69.06 70 ILE A C 1
ATOM 610 O O . ILE A 1 70 ? 1.999 0.186 20.348 1.00 69.06 70 ILE A O 1
ATOM 614 N N . PHE A 1 71 ? 3.498 0.714 21.927 1.00 73.50 71 PHE A N 1
ATOM 615 C CA . PHE A 1 71 ? 2.502 0.866 22.996 1.00 73.50 71 PHE A CA 1
ATOM 616 C C . PHE A 1 71 ? 1.530 2.033 22.759 1.00 73.50 71 PHE A C 1
ATOM 618 O O . PHE A 1 71 ? 0.390 1.986 23.227 1.00 73.50 71 PHE A O 1
ATOM 625 N N . MET A 1 72 ? 1.935 3.063 22.008 1.00 75.81 72 MET A N 1
ATOM 626 C CA . MET A 1 72 ? 1.034 4.170 21.664 1.00 75.81 72 MET A CA 1
ATOM 627 C C . MET A 1 72 ? -0.085 3.721 20.715 1.00 75.81 72 MET A C 1
ATOM 629 O O . MET A 1 72 ? -1.227 4.146 20.876 1.00 75.81 72 MET A O 1
ATOM 633 N N . ILE A 1 73 ? 0.191 2.786 19.801 1.00 76.25 73 ILE A N 1
ATOM 634 C CA . ILE A 1 73 ? -0.821 2.241 18.878 1.00 76.25 73 ILE A CA 1
ATOM 635 C C . ILE A 1 73 ? -1.888 1.451 19.638 1.00 76.25 73 ILE A C 1
ATOM 637 O O . ILE A 1 73 ? -3.077 1.575 19.356 1.00 76.25 73 ILE A O 1
ATOM 641 N N . GLU A 1 74 ? -1.483 0.679 20.648 1.00 79.38 74 GLU A N 1
ATOM 642 C CA . GLU A 1 74 ? -2.413 -0.076 21.498 1.00 79.38 74 GLU A CA 1
ATOM 643 C C . GLU A 1 74 ? -3.419 0.833 22.220 1.00 79.38 74 GLU A C 1
ATOM 645 O O . GLU A 1 74 ? -4.529 0.408 22.539 1.00 79.38 74 GLU A O 1
ATOM 650 N N . SER A 1 75 ? -3.083 2.111 22.407 1.00 83.69 75 SER A N 1
ATOM 651 C CA . SER A 1 75 ? -3.974 3.091 23.028 1.00 83.69 75 SER A CA 1
ATOM 652 C C . SER A 1 75 ? -5.129 3.535 22.106 1.00 83.69 75 SER A C 1
ATOM 654 O O . SER A 1 75 ? -6.100 4.112 22.590 1.00 83.69 75 SER A O 1
ATOM 656 N N . PHE A 1 76 ? -5.118 3.191 20.810 1.00 84.25 76 PHE A N 1
ATOM 657 C CA . PHE A 1 76 ? -6.276 3.350 19.909 1.00 84.25 76 PHE A CA 1
ATOM 658 C C . PHE A 1 76 ? -7.348 2.253 20.086 1.00 84.25 76 PHE A C 1
ATOM 660 O O . PHE A 1 76 ? -8.268 2.130 19.280 1.00 84.25 76 PHE A O 1
ATOM 667 N N . ARG A 1 77 ? -7.264 1.445 21.151 1.00 83.50 77 ARG A N 1
ATOM 668 C CA . ARG A 1 77 ? -8.238 0.389 21.488 1.00 83.50 77 ARG A CA 1
ATOM 669 C C . ARG A 1 77 ? -9.275 0.797 22.535 1.00 83.50 77 ARG A C 1
ATOM 671 O O . ARG A 1 77 ? -10.019 -0.060 23.008 1.00 83.50 77 ARG A O 1
ATOM 678 N N . THR A 1 78 ? -9.336 2.068 22.934 1.00 88.00 78 THR A N 1
ATOM 679 C CA . THR A 1 78 ? -10.387 2.521 23.859 1.00 88.00 78 THR A CA 1
ATOM 680 C C . THR A 1 78 ? -11.772 2.378 23.223 1.00 88.00 78 THR A C 1
ATOM 682 O O . THR A 1 78 ? -11.921 2.356 21.997 1.00 88.00 78 THR A O 1
ATOM 685 N N . GLN A 1 79 ? -12.806 2.305 24.066 1.00 89.31 79 GLN A N 1
ATOM 686 C CA . GLN A 1 79 ? -14.199 2.184 23.626 1.00 89.31 79 GLN A CA 1
ATOM 687 C C . GLN A 1 79 ? -14.576 3.266 22.598 1.00 89.31 79 GLN A C 1
ATOM 689 O O . GLN A 1 79 ? -15.239 2.967 21.608 1.00 89.31 79 GLN A O 1
ATOM 694 N N . PHE A 1 80 ? -14.073 4.494 22.780 1.00 92.50 80 PHE A N 1
ATOM 695 C CA . PHE A 1 80 ? -14.274 5.615 21.860 1.00 92.50 80 PHE A CA 1
ATOM 696 C C . PHE A 1 80 ? -13.906 5.271 20.407 1.00 92.50 80 PHE A C 1
ATOM 698 O O . PHE A 1 80 ? -14.684 5.560 19.491 1.00 92.50 80 PHE A O 1
ATOM 705 N N . TRP A 1 81 ? -12.742 4.646 20.201 1.00 90.44 81 TRP A N 1
ATOM 706 C CA . TRP A 1 81 ? -12.230 4.267 18.882 1.00 90.44 81 TRP A CA 1
ATOM 707 C C . TRP A 1 81 ? -12.907 3.014 18.330 1.00 90.44 81 TRP A C 1
ATOM 709 O O . TRP A 1 81 ? -13.154 2.928 17.123 1.00 90.44 81 TRP A O 1
ATOM 719 N N . LEU A 1 82 ? -13.214 2.050 19.204 1.00 84.06 82 LEU A N 1
ATOM 720 C CA . LEU A 1 82 ? -13.878 0.800 18.833 1.00 84.06 82 LEU A CA 1
ATOM 721 C C . LEU A 1 82 ? -15.296 1.041 18.307 1.00 84.06 82 LEU A C 1
ATOM 723 O O . LEU A 1 82 ? -15.646 0.539 17.242 1.00 84.06 82 LEU A O 1
ATOM 727 N N . GLU A 1 83 ? -16.085 1.863 19.000 1.00 87.50 83 GLU A N 1
ATOM 728 C CA . GLU A 1 83 ? -17.462 2.186 18.600 1.00 87.50 83 GLU A CA 1
ATOM 729 C C . GLU A 1 83 ? -17.535 2.914 17.255 1.00 87.50 83 GLU A C 1
ATOM 731 O O . GLU A 1 83 ? -18.486 2.732 16.496 1.00 87.50 83 GLU A O 1
ATOM 736 N N . ARG A 1 84 ? -16.524 3.730 16.942 1.00 88.06 84 ARG A N 1
ATOM 737 C CA . ARG A 1 84 ? -16.492 4.547 15.720 1.00 88.06 84 ARG A CA 1
ATOM 738 C C . ARG A 1 84 ? -15.949 3.819 14.501 1.00 88.06 84 ARG A C 1
ATOM 740 O O . ARG A 1 84 ? -16.137 4.307 13.389 1.00 88.06 84 ARG A O 1
ATOM 747 N N . GLN A 1 85 ? -15.301 2.668 14.687 1.00 83.06 85 GLN A N 1
ATOM 748 C CA . GLN A 1 85 ? -14.783 1.850 13.586 1.00 83.06 85 GLN A CA 1
ATOM 749 C C . GLN A 1 85 ? -13.872 2.642 12.618 1.00 83.06 85 GLN A C 1
ATOM 751 O O . GLN A 1 85 ? -13.915 2.477 11.394 1.00 83.06 85 GLN A O 1
ATOM 756 N N . TRP A 1 86 ? -13.065 3.553 13.161 1.00 83.50 86 TRP A N 1
ATOM 757 C CA . TRP A 1 86 ? -12.127 4.379 12.402 1.00 83.50 86 TRP A CA 1
ATOM 758 C C . TRP A 1 86 ? -10.823 3.637 12.073 1.00 83.50 86 TRP A C 1
ATOM 760 O O . TRP A 1 86 ? -10.571 2.523 12.543 1.00 83.50 86 TRP A O 1
ATOM 770 N N . PHE A 1 87 ? -10.026 4.203 11.164 1.00 72.56 87 PHE A N 1
ATOM 771 C CA . PHE A 1 87 ? -8.901 3.501 10.542 1.00 72.56 87 PHE A CA 1
ATOM 772 C C . PHE A 1 87 ? -7.572 4.221 10.750 1.00 72.56 87 PHE A C 1
ATOM 774 O O . PHE A 1 87 ? -7.490 5.440 10.624 1.00 72.56 87 PHE A O 1
ATOM 781 N N . PHE A 1 88 ? -6.540 3.438 11.061 1.00 75.12 88 PHE A N 1
ATOM 782 C CA . PHE A 1 88 ? -5.222 3.925 11.436 1.00 75.12 88 PHE A CA 1
ATOM 783 C C . PHE A 1 88 ? -4.162 3.080 10.738 1.00 75.12 88 PHE A C 1
ATOM 785 O O . PHE A 1 88 ? -3.978 1.892 11.013 1.00 75.12 88 PHE A O 1
ATOM 792 N N . ILE A 1 89 ? -3.426 3.694 9.826 1.00 71.75 89 ILE A N 1
ATOM 793 C CA . ILE A 1 89 ? -2.226 3.081 9.275 1.00 71.75 89 ILE A CA 1
ATOM 794 C C . ILE A 1 89 ? -1.035 3.631 10.029 1.00 71.75 89 ILE A C 1
ATOM 796 O O . ILE A 1 89 ? -0.757 4.825 9.974 1.00 71.75 89 ILE A O 1
ATOM 800 N N . PHE A 1 90 ? -0.284 2.737 10.654 1.00 70.62 90 PHE A N 1
ATOM 801 C CA . PHE A 1 90 ? 1.013 3.059 11.205 1.00 70.62 90 PHE A CA 1
ATOM 802 C C . PHE A 1 90 ? 2.095 2.345 10.400 1.00 70.62 90 PHE A C 1
ATOM 804 O O . PHE A 1 90 ? 2.133 1.117 10.320 1.00 70.62 90 PHE A O 1
ATOM 811 N N . THR A 1 91 ? 2.972 3.118 9.773 1.00 69.56 91 THR A N 1
ATOM 812 C CA . THR A 1 91 ? 4.113 2.589 9.026 1.00 69.56 91 THR A CA 1
ATOM 813 C C . THR A 1 91 ? 5.388 3.016 9.727 1.00 69.56 91 THR A C 1
ATOM 815 O O . THR A 1 91 ? 5.685 4.205 9.825 1.00 69.56 91 THR A O 1
ATOM 818 N N . LEU A 1 92 ? 6.130 2.036 10.223 1.00 67.88 92 LEU A N 1
ATOM 819 C CA . LEU A 1 92 ? 7.408 2.221 10.881 1.00 67.88 92 LEU A CA 1
ATOM 820 C C . LEU A 1 92 ? 8.492 1.629 9.996 1.00 67.88 92 LEU A C 1
ATOM 822 O O . LEU A 1 92 ? 8.655 0.416 9.936 1.00 67.88 92 LEU A O 1
ATOM 826 N N . GLU A 1 93 ? 9.244 2.482 9.320 1.00 64.75 93 GLU A N 1
ATOM 827 C CA . GLU A 1 93 ? 10.436 2.042 8.605 1.00 64.75 93 GLU A CA 1
ATOM 828 C C . GLU A 1 93 ? 11.551 1.791 9.624 1.00 64.75 93 GLU A C 1
ATOM 830 O O . GLU A 1 93 ? 11.709 2.578 10.547 1.00 64.75 93 GLU A O 1
ATOM 835 N N . SER A 1 94 ? 12.311 0.701 9.534 1.00 61.81 94 SER A N 1
ATOM 836 C CA . SER A 1 94 ? 13.564 0.576 10.292 1.00 61.81 94 SER A CA 1
ATOM 837 C C . SER A 1 94 ? 14.721 1.004 9.402 1.00 61.81 94 SER A C 1
ATOM 839 O O . SER A 1 94 ? 14.705 0.755 8.201 1.00 61.81 94 SER A O 1
ATOM 841 N N . ALA A 1 95 ? 15.759 1.595 9.996 1.00 60.00 95 ALA A N 1
ATOM 842 C CA . ALA A 1 95 ? 16.996 1.925 9.287 1.00 60.00 95 ALA A CA 1
ATOM 843 C C . ALA A 1 95 ? 17.752 0.682 8.768 1.00 60.00 95 ALA A C 1
ATOM 845 O O . ALA A 1 95 ? 18.633 0.820 7.928 1.00 60.00 95 ALA A O 1
ATOM 846 N N . ASN A 1 96 ? 17.413 -0.515 9.262 1.00 58.88 96 ASN A N 1
ATOM 847 C CA . ASN A 1 96 ? 18.040 -1.785 8.884 1.00 58.88 96 ASN A CA 1
ATOM 848 C C . ASN A 1 96 ? 17.217 -2.560 7.833 1.00 58.88 96 ASN A C 1
ATOM 850 O O . ASN A 1 96 ? 17.149 -3.779 7.910 1.00 58.88 96 ASN A O 1
ATOM 854 N N . ASP A 1 97 ? 16.538 -1.868 6.914 1.00 54.53 97 ASP A N 1
ATOM 855 C CA . ASP A 1 97 ? 15.660 -2.430 5.864 1.00 54.53 97 ASP A CA 1
ATOM 856 C C . ASP A 1 97 ? 14.388 -3.176 6.340 1.00 54.53 97 ASP A C 1
ATOM 858 O O . ASP A 1 97 ? 13.487 -3.436 5.540 1.00 54.53 97 ASP A O 1
ATOM 862 N N . ASP A 1 98 ? 14.229 -3.434 7.640 1.00 54.88 98 ASP A N 1
ATOM 863 C CA . ASP A 1 98 ? 13.018 -4.053 8.196 1.00 54.88 98 ASP A CA 1
ATOM 864 C C . ASP A 1 98 ? 11.916 -3.011 8.460 1.00 54.88 98 ASP A C 1
ATOM 866 O O . ASP A 1 98 ? 11.798 -2.454 9.551 1.00 54.88 98 ASP A O 1
ATOM 870 N N . CYS A 1 99 ? 11.080 -2.703 7.472 1.00 53.75 99 CYS A N 1
ATOM 871 C CA . CYS A 1 99 ? 9.924 -1.837 7.711 1.00 53.75 99 CYS A CA 1
ATOM 872 C C . CYS A 1 99 ? 8.743 -2.638 8.287 1.00 53.75 99 CYS A C 1
ATOM 874 O O . CYS A 1 99 ? 8.194 -3.552 7.672 1.00 53.75 99 CYS A O 1
ATOM 876 N N . TYR A 1 100 ? 8.331 -2.264 9.494 1.00 55.19 100 TYR A N 1
ATOM 877 C CA . TYR A 1 100 ? 7.170 -2.796 10.187 1.00 55.19 100 TYR A CA 1
ATOM 878 C C . TYR A 1 100 ? 5.968 -1.900 9.906 1.00 55.19 100 TYR A C 1
ATOM 880 O O . TYR A 1 100 ? 5.846 -0.796 10.433 1.00 55.19 100 TYR A O 1
ATOM 888 N N . ARG A 1 101 ? 5.009 -2.378 9.115 1.00 56.06 101 ARG A N 1
ATOM 889 C CA . ARG A 1 101 ? 3.718 -1.693 8.997 1.00 56.06 101 ARG A CA 1
ATOM 890 C C . ARG A 1 101 ? 2.707 -2.323 9.938 1.00 56.06 101 ARG A C 1
ATOM 892 O O . ARG A 1 101 ? 2.227 -3.429 9.701 1.00 56.06 101 ARG A O 1
ATOM 899 N N . VAL A 1 102 ? 2.364 -1.602 10.998 1.00 57.19 102 VAL A N 1
ATOM 900 C CA . VAL A 1 102 ? 1.275 -1.977 11.898 1.00 57.19 102 VAL A CA 1
ATOM 901 C C . VAL A 1 102 ? -0.005 -1.349 11.362 1.00 57.19 102 VAL A C 1
ATOM 903 O O . VAL A 1 102 ? -0.246 -0.149 11.463 1.00 57.19 102 VAL A O 1
ATOM 906 N N . LEU A 1 103 ? -0.841 -2.175 10.749 1.00 58.72 103 LEU A N 1
ATOM 907 C CA . LEU A 1 103 ? -2.151 -1.747 10.276 1.00 58.72 103 LEU A CA 1
ATOM 908 C C . LEU A 1 103 ? -3.163 -1.978 11.392 1.00 58.72 103 LEU A C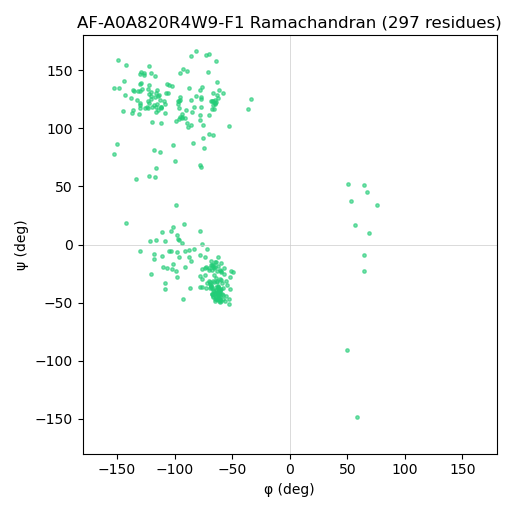 1
ATOM 910 O O . LEU A 1 103 ? -3.403 -3.117 11.794 1.00 58.72 103 LEU A O 1
ATOM 914 N N . PHE A 1 104 ? -3.739 -0.891 11.897 1.00 59.38 104 PHE A N 1
ATOM 915 C CA . PHE A 1 104 ? -4.713 -0.921 12.973 1.00 59.38 104 PHE A CA 1
ATOM 916 C C . PHE A 1 104 ? -6.059 -0.397 12.462 1.00 59.38 104 PHE A C 1
ATOM 918 O O . PHE A 1 104 ? -6.228 0.769 12.116 1.00 59.38 104 PHE A O 1
ATOM 925 N N . SER A 1 105 ? -7.060 -1.269 12.411 1.00 59.53 105 SER A N 1
ATOM 926 C CA . SER A 1 105 ? -8.440 -0.850 12.183 1.00 59.53 105 SER A CA 1
ATOM 927 C C . SER A 1 105 ? -9.302 -1.327 13.327 1.00 59.53 105 SER A C 1
ATOM 929 O O . SER A 1 105 ? -9.243 -2.499 13.694 1.00 59.53 105 SER A O 1
ATOM 931 N N . THR A 1 106 ? -10.150 -0.440 13.840 1.00 61.69 106 THR A N 1
ATOM 932 C CA . THR A 1 106 ? -11.235 -0.851 14.730 1.00 61.69 106 THR A CA 1
ATOM 933 C C . THR A 1 106 ? -12.465 -1.339 13.959 1.00 61.69 106 THR A C 1
ATOM 935 O O . THR A 1 106 ? -13.419 -1.822 14.562 1.00 61.69 106 THR A O 1
ATOM 938 N N . ASN A 1 107 ? -12.444 -1.269 12.623 1.00 63.81 107 ASN A N 1
ATOM 939 C CA . ASN A 1 107 ? -13.475 -1.828 11.762 1.00 63.81 107 ASN A CA 1
ATOM 940 C C . ASN A 1 107 ? -13.076 -3.237 11.283 1.00 63.81 107 ASN A C 1
ATOM 942 O O . ASN A 1 107 ? -12.203 -3.354 10.422 1.00 63.81 107 ASN A O 1
ATOM 946 N N . PRO A 1 108 ? -13.737 -4.308 11.758 1.00 52.88 108 PRO A N 1
ATOM 947 C CA . PRO A 1 108 ? -13.411 -5.674 11.348 1.00 52.88 108 PRO A CA 1
ATOM 948 C C . PRO A 1 108 ? -13.726 -5.959 9.868 1.00 52.88 108 PRO A C 1
ATOM 950 O O . PRO A 1 108 ? -13.210 -6.925 9.314 1.00 52.88 108 PRO A O 1
ATOM 953 N N . TYR A 1 109 ? -14.549 -5.126 9.220 1.00 53.19 109 TYR A N 1
ATOM 954 C CA . TYR A 1 109 ? -14.933 -5.256 7.810 1.00 53.19 109 TYR A CA 1
ATOM 955 C C . TYR A 1 109 ? -14.088 -4.390 6.872 1.00 53.19 109 TYR A C 1
ATOM 957 O O . TYR A 1 109 ? -14.163 -4.536 5.650 1.00 53.19 109 TYR A O 1
ATOM 965 N N . ARG A 1 110 ? -13.281 -3.471 7.414 1.00 57.69 110 ARG A N 1
ATOM 966 C CA . ARG A 1 110 ? -12.385 -2.643 6.607 1.00 57.69 110 ARG A CA 1
ATOM 967 C C . ARG A 1 110 ? -11.111 -3.452 6.388 1.00 57.69 110 ARG A C 1
ATOM 969 O O . ARG A 1 110 ? -10.420 -3.817 7.333 1.00 57.69 110 ARG A O 1
ATOM 976 N N . ARG A 1 111 ? -10.893 -3.809 5.119 1.00 63.09 111 ARG A N 1
ATOM 977 C CA . ARG A 1 111 ? -9.881 -4.751 4.619 1.00 63.09 111 ARG A CA 1
ATOM 978 C C . ARG A 1 111 ? -8.582 -4.651 5.407 1.00 63.09 111 ARG A C 1
ATOM 980 O O . ARG A 1 111 ? -7.906 -3.626 5.378 1.00 63.09 111 ARG A O 1
ATOM 987 N N . LYS A 1 112 ? -8.222 -5.735 6.088 1.00 67.75 112 LYS A N 1
ATOM 988 C CA . LYS A 1 112 ? -6.903 -5.835 6.692 1.00 67.75 112 LYS A CA 1
ATOM 989 C C . LYS A 1 112 ? -5.896 -5.987 5.565 1.00 67.75 112 LYS A C 1
ATOM 991 O O . LYS A 1 112 ? -5.895 -7.004 4.866 1.00 67.75 112 L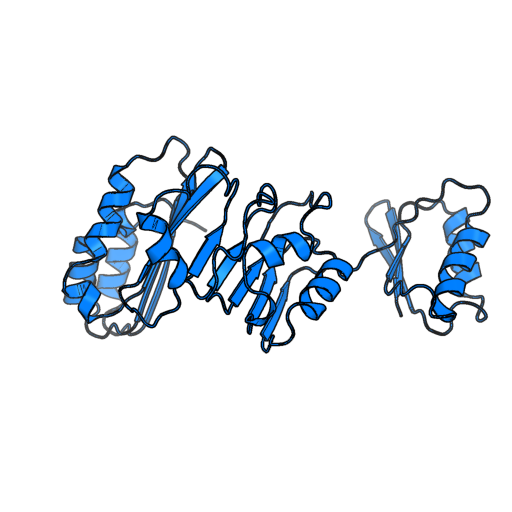YS A O 1
ATOM 996 N N . SER A 1 113 ? -5.081 -4.962 5.371 1.00 69.75 113 SER A N 1
ATOM 997 C CA . SER A 1 113 ? -3.934 -5.069 4.485 1.00 69.75 113 SER A CA 1
ATOM 998 C C . SER A 1 113 ? -2.741 -5.650 5.255 1.00 69.75 113 SER A C 1
ATOM 1000 O O . SER A 1 113 ? -2.726 -5.662 6.487 1.00 69.75 113 SER A O 1
ATOM 1002 N N . TYR A 1 114 ? -1.739 -6.146 4.547 1.00 73.88 114 TYR A N 1
ATOM 1003 C CA . TYR A 1 114 ? -0.440 -6.512 5.096 1.00 73.88 114 TYR A CA 1
ATOM 1004 C C . TYR A 1 114 ? 0.621 -6.001 4.136 1.00 73.88 114 TYR A C 1
ATOM 1006 O O . TYR A 1 114 ? 0.472 -6.155 2.927 1.00 73.88 114 TYR A O 1
ATOM 1014 N N . THR A 1 115 ? 1.660 -5.339 4.640 1.00 72.50 115 THR A N 1
ATOM 1015 C CA . THR A 1 115 ? 2.741 -4.832 3.789 1.00 72.50 115 THR A CA 1
ATOM 1016 C C . THR A 1 115 ? 4.025 -5.584 4.091 1.00 72.50 115 THR A C 1
ATOM 1018 O O . THR A 1 115 ? 4.450 -5.636 5.239 1.00 72.50 115 THR A O 1
ATOM 1021 N N . LEU A 1 116 ? 4.601 -6.174 3.052 1.00 71.56 116 LEU A N 1
ATOM 1022 C CA . LEU A 1 116 ? 5.840 -6.926 3.065 1.00 71.56 116 LEU A CA 1
ATOM 1023 C C . LEU A 1 116 ? 7.000 -6.014 2.672 1.00 71.56 116 LEU A C 1
ATOM 1025 O O . LEU A 1 116 ? 6.984 -5.399 1.599 1.00 71.56 116 LEU A O 1
ATOM 1029 N N . TYR A 1 117 ? 7.988 -5.963 3.558 1.00 64.50 117 TYR A N 1
ATOM 1030 C CA . TYR A 1 117 ? 9.269 -5.291 3.394 1.00 64.50 117 TYR A CA 1
ATOM 1031 C C . TYR A 1 117 ? 10.370 -6.291 3.767 1.00 64.50 117 TYR A C 1
ATOM 1033 O O . TYR A 1 117 ? 10.202 -7.019 4.744 1.00 64.50 117 TYR A O 1
ATOM 1041 N N . GLY A 1 118 ? 11.465 -6.340 3.009 1.00 63.59 118 GLY A N 1
ATOM 1042 C CA . GLY A 1 118 ? 12.637 -7.148 3.358 1.00 63.59 118 GLY A CA 1
ATOM 1043 C C . GLY A 1 118 ? 12.419 -8.664 3.530 1.00 63.59 118 GLY A C 1
ATOM 1044 O O . GLY A 1 118 ? 11.610 -9.290 2.844 1.00 63.59 118 GLY A O 1
ATOM 1045 N N . ASN A 1 119 ? 13.221 -9.249 4.432 1.00 57.84 119 ASN A N 1
ATOM 1046 C CA . ASN A 1 119 ? 13.389 -10.686 4.679 1.00 57.84 119 ASN A CA 1
ATOM 1047 C C . ASN A 1 119 ? 12.219 -11.332 5.440 1.00 57.84 119 ASN A C 1
ATOM 1049 O O . ASN A 1 119 ? 12.163 -11.279 6.665 1.00 57.84 119 ASN A O 1
ATOM 1053 N N . LEU A 1 120 ? 11.343 -12.060 4.742 1.00 58.34 120 LEU A N 1
ATOM 1054 C CA . LEU A 1 120 ? 10.220 -12.794 5.356 1.00 58.34 120 LEU A CA 1
ATOM 1055 C C . LEU A 1 120 ? 10.634 -13.977 6.259 1.00 58.34 120 LEU A C 1
ATOM 1057 O O . LEU A 1 120 ? 9.839 -14.431 7.084 1.00 58.34 120 LEU A O 1
ATOM 1061 N N . GLY A 1 121 ? 11.860 -14.484 6.110 1.00 54.16 121 GLY A N 1
ATOM 1062 C CA . GLY A 1 121 ? 12.226 -15.832 6.559 1.00 54.16 121 GLY A CA 1
ATOM 1063 C C . GLY A 1 121 ? 12.451 -16.043 8.062 1.00 54.16 121 GLY A C 1
ATOM 1064 O O . GLY A 1 121 ? 12.374 -17.182 8.514 1.00 54.16 121 GLY A O 1
ATOM 1065 N N . LYS A 1 122 ? 12.734 -15.008 8.869 1.00 56.50 122 LYS A N 1
ATOM 1066 C CA . LYS A 1 122 ? 13.226 -15.234 10.252 1.00 56.50 122 LYS A CA 1
ATOM 1067 C C . LYS A 1 122 ? 12.239 -14.909 11.375 1.00 56.50 122 LYS A C 1
ATOM 1069 O O . LYS A 1 122 ? 12.208 -15.645 12.359 1.00 56.50 122 LYS A O 1
ATOM 1074 N N . ASP A 1 123 ? 11.373 -13.912 11.208 1.00 54.25 123 ASP A N 1
ATOM 1075 C CA . ASP A 1 123 ? 10.604 -13.364 12.341 1.00 54.25 123 ASP A CA 1
ATOM 1076 C C . ASP A 1 123 ? 9.122 -13.781 12.399 1.00 54.25 123 ASP A C 1
ATOM 1078 O O . ASP A 1 123 ? 8.429 -13.492 13.376 1.00 54.25 123 ASP A O 1
ATOM 1082 N N . MET A 1 124 ? 8.614 -14.497 11.390 1.00 55.56 124 MET A N 1
ATOM 1083 C CA . MET A 1 124 ? 7.180 -14.825 11.259 1.00 55.56 124 MET A CA 1
ATOM 1084 C C . MET A 1 124 ? 6.753 -16.178 11.861 1.00 55.56 124 MET A C 1
ATOM 1086 O O . MET A 1 124 ? 5.585 -16.557 11.779 1.00 55.56 124 MET A O 1
ATOM 1090 N N . THR A 1 125 ? 7.667 -16.939 12.469 1.00 54.72 125 THR A N 1
ATOM 1091 C CA . THR A 1 125 ? 7.386 -18.308 12.955 1.00 54.72 125 THR A CA 1
ATOM 1092 C C . THR A 1 125 ? 6.575 -18.364 14.258 1.00 54.72 125 THR A C 1
ATOM 1094 O O . THR A 1 125 ? 6.251 -19.450 14.744 1.00 54.72 125 THR A O 1
ATOM 1097 N N . SER A 1 126 ? 6.186 -17.221 14.835 1.00 59.44 126 SER A N 1
ATOM 1098 C CA . SER A 1 126 ? 5.416 -17.199 16.082 1.00 59.44 126 SER A CA 1
ATOM 1099 C C . SER A 1 126 ? 3.925 -17.524 15.861 1.00 59.44 126 SER A C 1
ATOM 1101 O O . SER A 1 126 ? 3.243 -16.948 15.012 1.00 59.44 126 SER A O 1
ATOM 1103 N N . ASN A 1 127 ? 3.361 -18.419 16.683 1.00 52.06 127 ASN A N 1
ATOM 1104 C CA . ASN A 1 127 ? 1.949 -18.838 16.592 1.00 52.06 127 ASN A CA 1
ATOM 1105 C C . ASN A 1 127 ? 0.935 -17.678 16.704 1.00 52.06 127 ASN A C 1
ATOM 1107 O O . ASN A 1 127 ? -0.173 -17.779 16.177 1.00 52.06 127 ASN A O 1
ATOM 1111 N N . TYR A 1 128 ? 1.300 -16.569 17.356 1.00 47.81 128 TYR A N 1
ATOM 1112 C CA . TYR A 1 128 ? 0.443 -15.383 17.484 1.00 47.81 128 TYR A CA 1
ATOM 1113 C C . TYR A 1 128 ? 0.201 -14.671 16.143 1.00 47.81 128 TYR A C 1
ATOM 1115 O O . TYR A 1 128 ? -0.880 -14.122 15.921 1.00 47.81 128 TYR A O 1
ATOM 1123 N N . GLN A 1 129 ? 1.163 -14.709 15.218 1.00 60.47 129 GLN A N 1
ATOM 1124 C CA . GLN A 1 129 ? 1.023 -14.063 13.910 1.00 60.47 129 GLN A CA 1
ATOM 1125 C C . GLN A 1 129 ? 0.118 -14.862 12.964 1.00 60.47 129 GLN A C 1
ATOM 1127 O O . GLN A 1 129 ? -0.615 -14.264 12.177 1.00 60.47 129 GLN A O 1
ATOM 1132 N N . LYS A 1 130 ? 0.056 -16.192 13.099 1.00 63.69 130 LYS A N 1
ATOM 1133 C CA . LYS A 1 130 ? -0.723 -17.065 12.203 1.00 63.69 130 LYS A CA 1
ATOM 1134 C C . LYS A 1 130 ? -2.222 -16.734 12.176 1.00 63.69 130 LYS A C 1
ATOM 1136 O O . LYS A 1 130 ? -2.818 -16.645 11.105 1.00 63.69 130 LYS A O 1
ATOM 1141 N N . ASN A 1 131 ? -2.826 -16.463 13.336 1.00 61.34 131 ASN A N 1
ATOM 1142 C CA . ASN A 1 131 ? -4.243 -16.075 13.415 1.00 61.34 131 ASN A CA 1
ATOM 1143 C C . ASN A 1 131 ? -4.500 -14.676 12.832 1.00 61.34 131 ASN A C 1
ATOM 1145 O O . ASN A 1 131 ? -5.553 -14.415 12.255 1.00 61.34 131 ASN A O 1
ATOM 1149 N N . SER A 1 132 ? -3.521 -13.776 12.951 1.00 68.00 132 SER A N 1
ATOM 1150 C CA . SER A 1 132 ? -3.591 -12.425 12.392 1.00 68.00 132 SER A CA 1
ATOM 1151 C C . SER A 1 132 ? -3.570 -12.451 10.859 1.00 68.00 132 SER A C 1
ATOM 1153 O O . SER A 1 132 ? -4.302 -11.693 10.221 1.00 68.00 132 SER A O 1
ATOM 1155 N N . ILE A 1 133 ? -2.788 -13.351 10.271 1.00 72.94 133 ILE A N 1
ATOM 1156 C CA . ILE A 1 133 ? -2.552 -13.437 8.830 1.00 72.94 133 ILE A CA 1
ATOM 1157 C C . ILE A 1 133 ? -3.795 -13.900 8.050 1.00 72.94 133 ILE A C 1
ATOM 1159 O O . ILE A 1 133 ? -4.104 -13.334 7.005 1.00 72.94 133 ILE A O 1
ATOM 1163 N N . ASN A 1 134 ? -4.587 -14.832 8.588 1.00 79.88 134 ASN A N 1
ATOM 1164 C CA . ASN A 1 134 ? -5.806 -15.317 7.919 1.00 79.88 134 ASN A CA 1
ATOM 1165 C C . ASN A 1 134 ? -6.874 -14.232 7.701 1.00 79.88 134 ASN A C 1
ATOM 1167 O O . ASN A 1 134 ? -7.772 -14.403 6.886 1.00 79.88 134 ASN A O 1
ATOM 1171 N N . SER A 1 135 ? -6.808 -13.117 8.425 1.00 77.69 135 SER A N 1
ATOM 1172 C CA . SER A 1 135 ? -7.747 -11.999 8.240 1.00 77.69 135 SER A CA 1
ATOM 1173 C C . SER A 1 135 ? -7.299 -10.993 7.173 1.00 77.69 135 SER A C 1
ATOM 1175 O O . SER A 1 135 ? -8.036 -10.053 6.878 1.00 77.69 135 SER A O 1
ATOM 1177 N N . VAL A 1 136 ? -6.105 -11.164 6.597 1.00 81.75 136 VAL A N 1
ATOM 1178 C CA . VAL A 1 136 ? -5.545 -10.265 5.582 1.00 81.75 136 VAL A CA 1
ATOM 1179 C C . VAL A 1 136 ? -6.203 -10.523 4.230 1.00 81.75 136 VAL A C 1
ATOM 1181 O O . VAL A 1 136 ? -6.175 -11.639 3.722 1.00 81.75 136 VAL A O 1
ATOM 1184 N N . HIS A 1 137 ? -6.747 -9.461 3.638 1.00 87.12 137 HIS A N 1
ATOM 1185 C CA . HIS A 1 137 ? -7.396 -9.490 2.325 1.00 87.12 137 HIS A CA 1
ATOM 1186 C C . HIS A 1 137 ? -6.592 -8.750 1.254 1.00 87.12 137 HIS A C 1
ATOM 1188 O O . HIS A 1 137 ? -6.808 -8.979 0.069 1.00 87.12 137 HIS A O 1
ATOM 1194 N N . HIS A 1 138 ? -5.669 -7.875 1.651 1.00 87.19 138 HIS A N 1
ATOM 1195 C CA . HIS A 1 138 ? -4.855 -7.097 0.722 1.00 87.19 138 HIS A CA 1
ATOM 1196 C C . HIS A 1 138 ? -3.381 -7.206 1.088 1.00 87.19 138 HIS A C 1
ATOM 1198 O O . HIS A 1 138 ? -2.981 -6.819 2.178 1.00 87.19 138 HIS A O 1
ATOM 1204 N N . VAL A 1 139 ? -2.555 -7.715 0.185 1.00 86.31 139 VAL A N 1
ATOM 1205 C CA . VAL A 1 139 ? -1.108 -7.812 0.393 1.00 86.31 139 VAL A CA 1
ATOM 1206 C C . VAL A 1 139 ? -0.411 -6.737 -0.427 1.00 86.31 139 VAL A C 1
ATOM 1208 O O . VAL A 1 139 ? -0.767 -6.491 -1.574 1.00 86.31 139 VAL A O 1
ATOM 1211 N N . TYR A 1 140 ? 0.575 -6.073 0.160 1.00 85.62 140 TYR A N 1
ATOM 1212 C CA . TYR A 1 140 ? 1.345 -5.012 -0.473 1.00 85.62 140 TYR A CA 1
ATOM 1213 C C . TYR A 1 140 ? 2.830 -5.380 -0.403 1.00 85.62 140 TYR A C 1
ATOM 1215 O O . TYR A 1 140 ? 3.361 -5.517 0.689 1.00 85.62 140 TYR A O 1
ATOM 1223 N N . ILE A 1 141 ? 3.511 -5.553 -1.530 1.00 84.38 141 ILE A N 1
ATOM 1224 C CA . ILE A 1 141 ? 4.913 -5.991 -1.604 1.00 84.38 141 ILE A CA 1
ATOM 1225 C C . ILE A 1 141 ? 5.766 -4.801 -2.034 1.00 84.38 141 ILE A C 1
ATOM 1227 O O . ILE A 1 141 ? 5.614 -4.322 -3.157 1.00 84.38 141 ILE A O 1
ATOM 1231 N N . LYS A 1 142 ? 6.637 -4.298 -1.147 1.00 78.62 142 LYS A N 1
ATOM 1232 C CA . LYS A 1 142 ? 7.454 -3.094 -1.407 1.00 78.62 142 LYS A CA 1
ATOM 1233 C C . LYS A 1 142 ? 8.898 -3.350 -1.802 1.00 78.62 142 LYS A C 1
ATOM 1235 O O . LYS A 1 142 ? 9.547 -2.440 -2.311 1.00 78.62 142 LYS A O 1
ATOM 1240 N N . GLN A 1 143 ? 9.410 -4.548 -1.568 1.00 72.44 143 GLN A N 1
ATOM 1241 C CA . GLN A 1 143 ? 10.777 -4.925 -1.906 1.00 72.44 143 GLN A CA 1
ATOM 1242 C C . GLN A 1 143 ? 10.799 -6.383 -2.364 1.00 72.44 143 GLN A C 1
ATOM 1244 O O . GLN A 1 143 ? 10.083 -7.216 -1.815 1.00 72.44 143 GLN A O 1
ATOM 1249 N N . GLU A 1 144 ? 11.606 -6.664 -3.384 1.00 62.16 144 GLU A N 1
ATOM 1250 C CA . GLU A 1 144 ? 11.737 -7.983 -4.018 1.00 62.16 144 GLU A CA 1
ATOM 1251 C C . GLU A 1 144 ? 12.599 -8.949 -3.199 1.00 62.16 144 GLU A C 1
ATOM 1253 O O . GLU A 1 144 ? 12.425 -10.158 -3.301 1.00 62.16 144 GLU A O 1
ATOM 1258 N N . GLN A 1 145 ? 13.538 -8.423 -2.403 1.00 56.88 145 GLN A N 1
ATOM 1259 C CA . GLN A 1 145 ? 14.799 -9.129 -2.206 1.00 56.88 145 GLN A CA 1
ATOM 1260 C C . GLN A 1 145 ? 14.709 -10.494 -1.522 1.00 56.88 145 GLN A C 1
ATOM 1262 O O . GLN A 1 145 ? 15.561 -11.309 -1.849 1.00 56.88 145 GLN A O 1
ATOM 1267 N N . ILE A 1 146 ? 13.752 -10.811 -0.642 1.00 55.25 146 ILE A N 1
ATOM 1268 C CA . ILE A 1 146 ? 13.774 -12.132 0.002 1.00 55.25 146 ILE A CA 1
ATOM 1269 C C . ILE A 1 146 ? 12.380 -12.652 0.363 1.00 55.25 146 ILE A C 1
ATOM 1271 O O . ILE A 1 146 ? 11.895 -12.532 1.493 1.00 55.25 146 ILE A O 1
ATOM 1275 N N . ILE A 1 147 ? 11.760 -13.306 -0.612 1.00 59.66 147 ILE A N 1
ATOM 1276 C CA . ILE A 1 147 ? 10.680 -14.255 -0.361 1.00 59.66 147 ILE A CA 1
ATOM 1277 C C . ILE A 1 147 ? 11.339 -15.629 -0.412 1.00 59.66 147 ILE A C 1
ATOM 1279 O O . ILE A 1 147 ? 11.763 -16.071 -1.473 1.00 59.66 147 ILE A O 1
ATOM 1283 N N . ASP A 1 148 ? 11.513 -16.240 0.757 1.00 60.84 148 ASP A N 1
ATOM 1284 C CA . ASP A 1 148 ? 12.110 -17.569 0.893 1.00 60.84 148 ASP A CA 1
ATOM 1285 C C . ASP A 1 148 ? 11.221 -18.619 0.195 1.00 60.84 148 ASP A C 1
ATOM 1287 O O . ASP A 1 148 ? 9.993 -18.551 0.309 1.00 60.84 148 ASP A O 1
ATOM 1291 N N . ASP A 1 149 ? 11.819 -19.590 -0.499 1.00 60.84 149 ASP A N 1
ATOM 1292 C CA . ASP A 1 149 ? 11.113 -20.663 -1.224 1.00 60.84 149 ASP A CA 1
ATOM 1293 C C . ASP A 1 149 ? 10.228 -21.512 -0.290 1.00 60.84 149 ASP A C 1
ATOM 1295 O O . ASP A 1 149 ? 9.235 -22.118 -0.713 1.00 60.84 149 ASP A O 1
ATOM 1299 N N . ASP A 1 150 ? 10.540 -21.512 1.008 1.00 62.12 150 ASP A N 1
ATOM 1300 C CA . ASP A 1 150 ? 9.758 -22.195 2.039 1.00 62.12 150 ASP A CA 1
ATOM 1301 C C . ASP A 1 150 ? 8.415 -21.512 2.346 1.00 62.12 150 ASP A C 1
ATOM 1303 O O . ASP A 1 150 ? 7.578 -22.042 3.090 1.00 62.12 150 ASP A O 1
ATOM 1307 N N . CYS A 1 151 ? 8.143 -20.361 1.730 1.00 61.84 151 CYS A N 1
ATOM 1308 C CA . CYS A 1 151 ? 6.881 -19.673 1.889 1.00 61.84 151 CYS A CA 1
ATOM 1309 C C . CYS A 1 151 ? 5.772 -20.320 1.058 1.00 61.84 151 CYS A C 1
ATOM 1311 O O . CYS A 1 151 ? 5.779 -20.256 -0.159 1.00 61.84 151 CYS A O 1
ATOM 1313 N N . ARG A 1 152 ? 4.768 -20.954 1.676 1.00 64.88 152 ARG A N 1
ATOM 1314 C CA . ARG A 1 152 ? 3.590 -21.462 0.943 1.00 64.88 152 ARG A CA 1
ATOM 1315 C C . ARG A 1 152 ? 2.297 -20.889 1.500 1.00 64.88 152 ARG A C 1
ATOM 1317 O O . ARG A 1 152 ? 1.925 -21.197 2.628 1.00 64.88 152 ARG A O 1
ATOM 1324 N N . ASN A 1 153 ? 1.582 -20.134 0.664 1.00 64.88 153 ASN A N 1
ATOM 1325 C CA . ASN A 1 153 ? 0.266 -19.552 0.929 1.00 64.88 153 ASN A CA 1
ATOM 1326 C C . ASN A 1 153 ? 0.203 -18.789 2.254 1.00 64.88 153 ASN A C 1
ATOM 1328 O O . ASN A 1 153 ? -0.684 -19.040 3.072 1.00 64.88 153 ASN A O 1
ATOM 1332 N N . TYR A 1 154 ? 1.139 -17.862 2.471 1.00 75.50 154 TYR A N 1
ATOM 1333 C CA . TYR A 1 154 ? 1.149 -17.066 3.696 1.00 75.50 154 TYR A CA 1
ATOM 1334 C C . TYR A 1 154 ? -0.173 -16.343 3.907 1.00 75.50 154 TYR A C 1
ATOM 1336 O O . TYR A 1 154 ? -0.705 -16.404 5.003 1.00 75.50 154 TYR A O 1
ATOM 1344 N N . PHE A 1 155 ? -0.748 -15.733 2.873 1.00 83.81 155 PHE A N 1
ATOM 1345 C CA . PHE A 1 155 ? -2.006 -14.997 2.981 1.00 83.81 155 PHE A CA 1
ATOM 1346 C C . PHE A 1 155 ? -3.110 -15.720 2.198 1.00 83.81 155 PHE A C 1
ATOM 1348 O O . PHE A 1 155 ? -3.430 -15.329 1.073 1.00 83.81 155 PHE A O 1
ATOM 1355 N N . PRO A 1 156 ? -3.704 -16.787 2.767 1.00 85.12 156 PRO A N 1
ATOM 1356 C CA . PRO A 1 156 ? -4.606 -17.675 2.035 1.00 85.12 156 PRO A CA 1
ATOM 1357 C C . PRO A 1 156 ? -5.934 -17.020 1.641 1.00 85.12 156 PRO A C 1
ATOM 1359 O O . PRO A 1 156 ? -6.602 -17.542 0.762 1.00 85.12 156 PRO A O 1
ATOM 1362 N N . ASN A 1 157 ? -6.300 -15.900 2.275 1.00 87.75 157 ASN A N 1
ATOM 1363 C CA . ASN A 1 157 ? -7.549 -15.168 2.034 1.00 87.75 157 ASN A CA 1
ATOM 1364 C C . ASN A 1 157 ? -7.317 -13.809 1.347 1.00 87.75 157 ASN A C 1
ATOM 1366 O O . ASN A 1 157 ? -8.225 -12.976 1.274 1.00 87.75 157 ASN A O 1
ATOM 1370 N N . ALA A 1 158 ? -6.095 -13.552 0.868 1.00 89.75 158 ALA A N 1
ATOM 1371 C CA . ALA A 1 158 ? -5.801 -12.332 0.134 1.00 89.75 158 ALA A CA 1
ATOM 1372 C C . ALA A 1 158 ? -6.540 -12.332 -1.210 1.00 89.75 158 ALA A C 1
ATOM 1374 O O . ALA A 1 158 ? -6.370 -13.228 -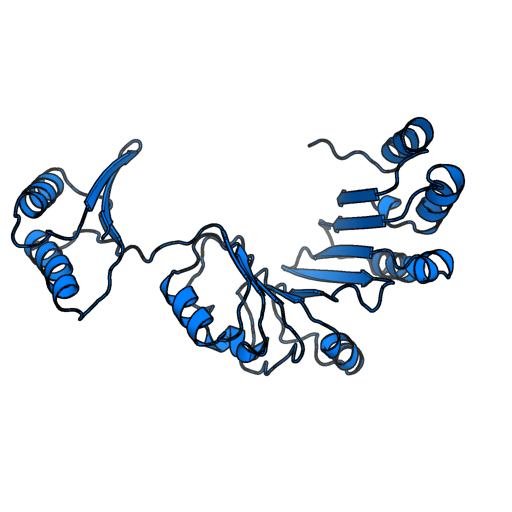2.030 1.00 89.75 158 ALA A O 1
ATOM 1375 N N . THR A 1 159 ? -7.337 -11.293 -1.438 1.00 93.00 159 THR A N 1
ATOM 1376 C CA . THR A 1 159 ? -8.088 -11.055 -2.680 1.00 93.00 159 THR A CA 1
ATOM 1377 C C . THR A 1 159 ? -7.548 -9.858 -3.457 1.00 93.00 159 THR A C 1
ATOM 1379 O O . THR A 1 159 ? -7.931 -9.649 -4.608 1.00 93.00 159 THR A O 1
ATOM 1382 N N . GLU A 1 160 ? -6.645 -9.079 -2.858 1.00 92.25 160 GLU A N 1
ATOM 1383 C CA . GLU A 1 160 ? -5.996 -7.931 -3.479 1.00 92.25 160 GLU A CA 1
ATOM 1384 C C . GLU A 1 160 ? -4.478 -8.023 -3.305 1.00 92.25 160 GLU A C 1
ATOM 1386 O O . GLU A 1 160 ? -3.982 -8.344 -2.222 1.00 92.25 160 GLU A O 1
ATOM 1391 N N . LEU A 1 161 ? -3.734 -7.687 -4.356 1.00 91.50 161 LEU A N 1
ATOM 1392 C CA . LEU A 1 161 ? -2.276 -7.614 -4.340 1.00 91.50 161 LEU A CA 1
ATOM 1393 C C . LEU A 1 161 ? -1.826 -6.260 -4.890 1.00 91.50 161 LEU A C 1
ATOM 1395 O O . LEU A 1 161 ? -2.302 -5.821 -5.934 1.00 91.50 161 LEU A O 1
ATOM 1399 N N . THR A 1 162 ? -0.896 -5.601 -4.205 1.00 90.94 162 THR A N 1
ATOM 1400 C CA . THR A 1 162 ? -0.181 -4.440 -4.734 1.00 90.94 162 THR A CA 1
ATOM 1401 C C . THR A 1 162 ? 1.317 -4.698 -4.735 1.00 90.94 162 THR A C 1
ATOM 1403 O O . THR A 1 162 ? 1.899 -4.918 -3.681 1.00 90.94 162 THR A O 1
ATOM 1406 N N . LEU A 1 163 ? 1.951 -4.619 -5.897 1.00 88.88 163 LEU A N 1
ATOM 1407 C CA . LEU A 1 163 ? 3.403 -4.611 -6.047 1.00 88.88 163 LEU A CA 1
ATOM 1408 C C . LEU A 1 163 ? 3.851 -3.158 -6.128 1.00 88.88 163 LEU A C 1
ATOM 1410 O O . LEU A 1 163 ? 3.301 -2.411 -6.927 1.00 88.88 163 LEU A O 1
ATOM 1414 N N . SER A 1 164 ? 4.794 -2.724 -5.299 1.00 85.88 164 SER A N 1
ATOM 1415 C CA . SER A 1 164 ? 5.273 -1.343 -5.330 1.00 85.88 164 SER A CA 1
ATOM 1416 C C . SER A 1 164 ? 6.701 -1.214 -4.830 1.00 85.88 164 SER A C 1
ATOM 1418 O O . SER A 1 164 ? 6.934 -0.773 -3.706 1.00 85.88 164 SER A O 1
ATOM 1420 N N . TYR A 1 165 ? 7.665 -1.569 -5.669 1.00 80.25 165 TYR A N 1
ATOM 1421 C CA . TYR A 1 165 ? 9.082 -1.401 -5.371 1.00 80.25 165 TYR A CA 1
ATOM 1422 C C . TYR A 1 165 ? 9.690 -0.260 -6.188 1.00 80.25 165 TYR A C 1
ATOM 1424 O O . TYR A 1 165 ? 9.407 -0.072 -7.370 1.00 80.25 165 TYR A O 1
ATOM 1432 N N . ASN A 1 166 ? 10.529 0.529 -5.512 1.00 68.31 166 ASN A N 1
ATOM 1433 C CA . ASN A 1 166 ? 11.184 1.716 -6.067 1.00 68.31 166 ASN A CA 1
ATOM 1434 C C . ASN A 1 166 ? 12.556 1.416 -6.698 1.00 68.31 166 ASN A C 1
ATOM 1436 O O . ASN A 1 166 ? 13.175 2.331 -7.246 1.00 68.31 166 ASN A O 1
ATOM 1440 N N . SER A 1 167 ? 13.066 0.185 -6.589 1.00 61.25 167 SER A N 1
ATOM 1441 C CA . SER A 1 167 ? 14.436 -0.141 -6.985 1.00 61.25 167 SER A CA 1
ATOM 1442 C C . SER A 1 167 ? 14.588 -0.261 -8.501 1.00 61.25 167 SER A C 1
ATOM 1444 O O . SER A 1 167 ? 13.897 -1.035 -9.150 1.00 61.25 167 SER A O 1
ATOM 1446 N N . ILE A 1 168 ? 15.558 0.480 -9.038 1.00 52.59 168 ILE A N 1
ATOM 1447 C CA . ILE A 1 168 ? 15.953 0.500 -10.457 1.00 52.59 168 ILE A CA 1
ATOM 1448 C C . ILE A 1 168 ? 16.652 -0.814 -10.871 1.00 52.59 168 ILE A C 1
ATOM 1450 O O . ILE A 1 168 ? 16.662 -1.160 -12.047 1.00 52.59 168 ILE A O 1
ATOM 1454 N N . ASN A 1 169 ? 17.170 -1.577 -9.901 1.00 52.09 169 ASN A N 1
ATOM 1455 C CA . ASN A 1 169 ? 17.824 -2.870 -10.111 1.00 52.09 169 ASN A CA 1
ATOM 1456 C C . ASN A 1 169 ? 16.866 -4.022 -9.798 1.00 52.09 169 ASN A C 1
ATOM 1458 O O . ASN A 1 169 ? 17.009 -4.702 -8.784 1.00 52.09 169 ASN A O 1
ATOM 1462 N N . VAL A 1 170 ? 15.878 -4.221 -10.667 1.00 52.84 170 VAL A N 1
ATOM 1463 C CA . VAL A 1 170 ? 15.106 -5.471 -10.730 1.00 52.84 170 VAL A CA 1
ATOM 1464 C C . VAL A 1 170 ? 15.979 -6.490 -11.460 1.00 52.84 170 VAL A C 1
ATOM 1466 O O . VAL A 1 170 ? 15.738 -6.831 -12.617 1.00 52.84 170 VAL A O 1
ATOM 1469 N N . ASP A 1 171 ? 17.075 -6.914 -10.831 1.00 48.00 171 ASP A N 1
ATOM 1470 C CA . ASP A 1 171 ? 17.852 -8.038 -11.345 1.00 48.00 171 ASP A CA 1
ATOM 1471 C C . ASP A 1 171 ? 17.069 -9.337 -11.057 1.00 48.00 171 ASP A C 1
ATOM 1473 O O . ASP A 1 171 ? 17.294 -10.047 -10.083 1.00 48.00 171 ASP A O 1
ATOM 1477 N N . ARG A 1 172 ? 16.126 -9.620 -11.965 1.00 54.47 172 ARG A N 1
ATOM 1478 C CA . ARG A 1 172 ? 15.657 -10.947 -12.413 1.00 54.47 172 ARG A CA 1
ATOM 1479 C C . ARG A 1 172 ? 14.863 -11.892 -11.498 1.00 54.47 172 ARG A C 1
ATOM 1481 O O . ARG A 1 172 ? 14.646 -13.010 -11.957 1.00 54.47 172 ARG A O 1
ATOM 1488 N N . ASN A 1 173 ? 14.360 -11.544 -10.313 1.00 53.75 173 ASN A N 1
ATOM 1489 C CA . ASN A 1 173 ? 13.853 -12.602 -9.419 1.00 53.75 173 ASN A CA 1
ATOM 1490 C C . ASN A 1 173 ? 12.374 -12.577 -9.039 1.00 53.75 173 ASN A C 1
ATOM 1492 O O . ASN A 1 173 ? 11.910 -13.587 -8.520 1.00 53.75 173 ASN A O 1
ATOM 1496 N N . LEU A 1 174 ? 11.585 -11.550 -9.353 1.00 64.00 174 LEU A N 1
ATOM 1497 C CA . LEU A 1 174 ? 10.144 -11.566 -9.086 1.00 64.00 174 LEU A CA 1
ATOM 1498 C C . LEU A 1 174 ? 9.403 -12.419 -10.127 1.00 64.00 174 LEU A C 1
ATOM 1500 O O . LEU A 1 174 ? 8.638 -11.935 -10.956 1.00 64.00 174 LEU A O 1
ATOM 1504 N N . SER A 1 175 ? 9.666 -13.723 -10.095 1.00 68.75 175 SER A N 1
ATOM 1505 C CA . SER A 1 175 ? 8.952 -14.696 -10.905 1.00 68.75 175 SER A CA 1
ATOM 1506 C C . SER A 1 175 ? 7.527 -14.859 -10.384 1.00 68.75 175 SER A C 1
ATOM 1508 O O . SER A 1 175 ? 7.237 -14.763 -9.187 1.00 68.75 175 SER A O 1
ATOM 1510 N N . SER A 1 176 ? 6.622 -15.154 -11.307 1.00 63.88 176 SER A N 1
ATOM 1511 C CA . SER A 1 176 ? 5.238 -15.530 -11.018 1.00 63.88 176 SER A CA 1
ATOM 1512 C C . SER A 1 176 ? 5.138 -16.679 -9.992 1.00 63.88 176 SER A C 1
ATOM 1514 O O . SER A 1 176 ? 4.202 -16.720 -9.191 1.00 63.88 176 SER A O 1
ATOM 1516 N N . ILE A 1 177 ? 6.159 -17.545 -9.941 1.00 68.94 177 ILE A N 1
ATOM 1517 C CA . ILE A 1 177 ? 6.326 -18.626 -8.961 1.00 68.94 177 ILE A CA 1
ATOM 1518 C C . ILE A 1 177 ? 6.416 -18.065 -7.538 1.00 68.94 177 ILE A C 1
ATOM 1520 O O . ILE A 1 177 ? 5.659 -18.483 -6.667 1.00 68.94 177 ILE A O 1
ATOM 1524 N N . ILE A 1 178 ? 7.266 -17.066 -7.297 1.00 72.44 178 ILE A N 1
ATOM 1525 C CA . ILE A 1 178 ? 7.437 -16.475 -5.963 1.00 72.44 178 ILE A CA 1
ATOM 1526 C C . ILE A 1 178 ? 6.138 -15.819 -5.464 1.00 72.44 178 ILE A C 1
ATOM 1528 O O . ILE A 1 178 ? 5.788 -15.911 -4.287 1.00 72.44 178 ILE A O 1
ATOM 1532 N N . LEU A 1 179 ? 5.363 -15.189 -6.347 1.00 75.12 179 LEU A N 1
ATOM 1533 C CA . LEU A 1 179 ? 4.081 -14.597 -5.954 1.00 75.12 179 LEU A CA 1
ATOM 1534 C C . LEU A 1 179 ? 3.033 -15.656 -5.587 1.00 75.12 179 LEU A C 1
ATOM 1536 O O . LEU A 1 179 ? 2.274 -15.451 -4.636 1.00 75.12 179 LEU A O 1
ATOM 1540 N N . TYR A 1 180 ? 3.039 -16.800 -6.279 1.00 76.38 180 TYR A N 1
ATOM 1541 C CA . TYR A 1 180 ? 2.197 -17.958 -5.954 1.00 76.38 180 TYR A CA 1
ATOM 1542 C C . TYR A 1 180 ? 2.469 -18.510 -4.548 1.00 76.38 180 TYR A C 1
ATOM 1544 O O . TYR A 1 180 ? 1.578 -19.032 -3.882 1.00 76.38 180 TYR A O 1
ATOM 1552 N N . HIS A 1 181 ? 3.698 -18.350 -4.071 1.00 78.00 181 HIS A N 1
ATOM 1553 C CA . HIS A 1 181 ? 4.126 -18.767 -2.744 1.00 78.00 181 HIS A CA 1
ATOM 1554 C C . HIS A 1 181 ? 3.591 -17.866 -1.613 1.00 78.00 181 HIS A C 1
ATOM 1556 O O . HIS A 1 181 ? 3.365 -18.332 -0.493 1.00 78.00 181 HIS A O 1
ATOM 1562 N N . ILE A 1 182 ? 3.287 -16.596 -1.893 1.00 74.75 182 ILE A N 1
ATOM 1563 C CA . ILE A 1 182 ? 2.820 -15.634 -0.879 1.00 74.75 182 ILE A CA 1
ATOM 1564 C C . ILE A 1 182 ? 1.295 -15.589 -0.790 1.00 74.75 182 ILE A C 1
ATOM 1566 O O . ILE A 1 182 ? 0.732 -15.591 0.309 1.00 74.75 182 ILE A O 1
ATOM 1570 N N . VAL A 1 183 ? 0.629 -15.517 -1.940 1.00 81.88 183 VAL A N 1
ATOM 1571 C CA . VAL A 1 183 ? -0.821 -15.340 -2.059 1.00 81.88 183 VAL A CA 1
ATOM 1572 C C . VAL A 1 183 ? -1.408 -16.393 -2.990 1.00 81.88 183 VAL A C 1
ATOM 1574 O O . VAL A 1 183 ? -0.788 -16.788 -3.975 1.00 81.88 183 VAL A O 1
ATOM 1577 N N . SER A 1 184 ? -2.653 -16.798 -2.730 1.00 87.62 184 SER A N 1
ATOM 1578 C CA . SER A 1 184 ? -3.394 -17.626 -3.682 1.00 87.62 184 SER A CA 1
ATOM 1579 C C . SER A 1 184 ? -3.763 -16.790 -4.911 1.00 87.62 184 SER A C 1
ATOM 1581 O O . SER A 1 184 ? -4.782 -16.100 -4.924 1.00 87.62 184 SER A O 1
ATOM 1583 N N . LEU A 1 185 ? -2.936 -16.852 -5.960 1.00 86.00 185 LEU A N 1
ATOM 1584 C CA . LEU A 1 185 ? -3.122 -16.073 -7.194 1.00 86.00 185 LEU A CA 1
ATOM 1585 C C . LEU A 1 185 ? -4.505 -16.284 -7.824 1.00 86.00 185 LEU A C 1
ATOM 1587 O O . LEU A 1 185 ? -5.124 -15.339 -8.308 1.00 86.00 185 LEU A O 1
ATOM 1591 N N . THR A 1 186 ? -5.051 -17.494 -7.721 1.00 88.44 186 THR A N 1
ATOM 1592 C CA . THR A 1 186 ? -6.386 -17.820 -8.229 1.00 88.44 186 THR A CA 1
ATOM 1593 C C . THR A 1 186 ? -7.519 -17.085 -7.514 1.00 88.44 186 THR A C 1
ATOM 1595 O O . THR A 1 186 ? -8.610 -17.017 -8.059 1.00 88.44 186 THR A O 1
ATOM 1598 N N . GLN A 1 187 ? -7.317 -16.553 -6.307 1.00 90.31 187 GLN A N 1
ATOM 1599 C CA . GLN A 1 187 ? -8.351 -15.822 -5.560 1.00 90.31 187 GLN A CA 1
ATOM 1600 C C . GLN A 1 187 ? -8.232 -14.301 -5.700 1.00 90.31 187 GLN A C 1
ATOM 1602 O O . GLN A 1 187 ? -9.102 -13.565 -5.227 1.00 90.31 187 GLN A O 1
ATOM 1607 N N . LEU A 1 188 ? -7.167 -13.814 -6.344 1.00 90.81 188 LEU A N 1
ATOM 1608 C CA . LEU A 1 188 ? -6.976 -12.387 -6.544 1.00 90.81 188 LEU A CA 1
ATOM 1609 C C . LEU A 1 188 ? -8.044 -11.835 -7.489 1.00 90.81 188 LEU A C 1
ATOM 1611 O O . LEU A 1 188 ? -8.182 -12.266 -8.629 1.00 90.81 188 LEU A O 1
ATOM 1615 N N . THR A 1 189 ? -8.762 -10.834 -6.994 1.00 91.00 189 THR A N 1
ATOM 1616 C CA . THR A 1 189 ? -9.747 -10.038 -7.738 1.00 91.00 189 THR A CA 1
ATOM 1617 C C . THR A 1 189 ? -9.190 -8.675 -8.138 1.00 91.00 189 THR A C 1
ATOM 1619 O O . THR A 1 189 ? -9.677 -8.056 -9.087 1.00 91.00 189 THR A O 1
ATOM 1622 N N . LYS A 1 190 ? -8.148 -8.201 -7.444 1.00 89.56 190 LYS A N 1
ATOM 1623 C CA . LYS A 1 190 ? -7.497 -6.921 -7.713 1.00 89.56 190 LYS A CA 1
ATOM 1624 C C . LYS A 1 190 ? -5.981 -7.047 -7.695 1.00 89.56 190 LYS A C 1
ATOM 1626 O O . LYS A 1 190 ? -5.407 -7.561 -6.737 1.00 89.56 190 LYS A O 1
ATOM 1631 N N . LEU A 1 191 ? -5.341 -6.497 -8.718 1.00 90.00 191 LEU A N 1
ATOM 1632 C CA . LEU A 1 191 ? -3.894 -6.429 -8.848 1.00 90.00 191 LEU A CA 1
ATOM 1633 C C . LEU A 1 191 ? -3.479 -4.997 -9.184 1.00 90.00 191 LEU A C 1
ATOM 1635 O O . LEU A 1 191 ? -3.913 -4.435 -10.186 1.00 90.00 191 LEU A O 1
ATOM 1639 N N . ASN A 1 192 ? -2.638 -4.404 -8.343 1.00 90.19 192 ASN A N 1
ATOM 1640 C CA . ASN A 1 192 ? -2.015 -3.114 -8.614 1.00 90.19 192 ASN A CA 1
ATOM 1641 C C . ASN A 1 192 ? -0.505 -3.314 -8.759 1.00 90.19 192 ASN A C 1
ATOM 1643 O O . ASN A 1 192 ? 0.126 -3.884 -7.877 1.00 90.19 192 ASN A O 1
ATOM 1647 N N . ILE A 1 193 ? 0.086 -2.833 -9.840 1.00 87.50 193 ILE A N 1
ATOM 1648 C CA . ILE A 1 193 ? 1.519 -2.929 -10.103 1.00 87.50 193 ILE A CA 1
ATOM 1649 C C . ILE A 1 193 ? 2.031 -1.496 -10.219 1.00 87.50 193 ILE A C 1
ATOM 1651 O O . ILE A 1 193 ? 1.748 -0.821 -11.196 1.00 87.50 193 ILE A O 1
ATOM 1655 N N . ASN A 1 194 ? 2.736 -1.019 -9.202 1.00 87.75 194 ASN A N 1
ATOM 1656 C CA . ASN A 1 194 ? 3.373 0.293 -9.141 1.00 87.75 194 ASN A CA 1
ATOM 1657 C C . ASN A 1 194 ? 4.887 0.127 -9.041 1.00 87.75 194 ASN A C 1
ATOM 1659 O O . ASN A 1 194 ? 5.517 0.391 -8.019 1.00 87.75 194 ASN A O 1
ATOM 1663 N N . VAL A 1 195 ? 5.463 -0.412 -10.100 1.00 81.81 195 VAL A N 1
ATOM 1664 C CA . VAL A 1 195 ? 6.858 -0.816 -10.107 1.00 81.81 195 VAL A CA 1
ATOM 1665 C C . VAL A 1 195 ? 7.547 -0.098 -11.238 1.00 81.81 195 VAL A C 1
ATOM 1667 O O . VAL A 1 195 ? 7.190 -0.281 -12.400 1.00 81.81 195 VAL A O 1
ATOM 1670 N N . LYS A 1 196 ? 8.601 0.647 -10.908 1.00 74.75 196 LYS A N 1
ATOM 1671 C CA . LYS A 1 196 ? 9.480 1.211 -11.928 1.00 74.75 196 LYS A CA 1
ATOM 1672 C C . LYS A 1 196 ? 10.181 0.062 -12.643 1.00 74.75 196 LYS A C 1
ATOM 1674 O O . LYS A 1 196 ? 10.943 -0.675 -12.027 1.00 74.75 196 LYS A O 1
ATOM 1679 N N . SER A 1 197 ? 9.913 -0.072 -13.936 1.00 73.62 197 SER A N 1
ATOM 1680 C CA . SER A 1 197 ? 10.510 -1.092 -14.800 1.00 73.62 197 SER A CA 1
ATOM 1681 C C . SER A 1 197 ? 9.963 -2.516 -14.646 1.00 73.62 197 SER A C 1
ATOM 1683 O O . SER A 1 197 ? 10.703 -3.478 -14.833 1.00 73.62 197 SER A O 1
ATOM 1685 N N . PHE A 1 198 ? 8.666 -2.676 -14.355 1.00 75.06 198 PHE A N 1
ATOM 1686 C CA . PHE A 1 198 ? 8.037 -4.004 -14.363 1.00 75.06 198 PHE A CA 1
ATOM 1687 C C . PHE A 1 198 ? 8.054 -4.612 -15.769 1.00 75.06 198 PHE A C 1
ATOM 1689 O O . PHE A 1 198 ? 7.515 -3.999 -16.693 1.00 75.06 198 PHE A O 1
ATOM 1696 N N . LEU A 1 199 ? 8.647 -5.800 -15.927 1.00 74.19 199 LEU A N 1
ATOM 1697 C CA . LEU A 1 199 ? 8.708 -6.480 -17.220 1.00 74.19 199 LEU A CA 1
ATOM 1698 C C . LEU A 1 199 ? 7.310 -6.912 -17.666 1.00 74.19 199 LEU A C 1
ATOM 1700 O O . LEU A 1 199 ? 6.560 -7.558 -16.929 1.00 74.19 199 LEU A O 1
ATOM 1704 N N . PHE A 1 200 ? 6.974 -6.583 -18.911 1.00 70.00 200 PHE A N 1
ATOM 1705 C CA . PHE A 1 200 ? 5.690 -6.955 -19.501 1.00 70.00 200 PHE A CA 1
ATOM 1706 C C . PHE A 1 200 ? 5.465 -8.477 -19.534 1.00 70.00 200 PHE A C 1
ATOM 1708 O O . PHE A 1 200 ? 4.358 -8.934 -19.265 1.00 70.00 200 PHE A O 1
ATOM 1715 N N . THR A 1 201 ? 6.498 -9.277 -19.800 1.00 68.75 201 THR A N 1
ATOM 1716 C CA . THR A 1 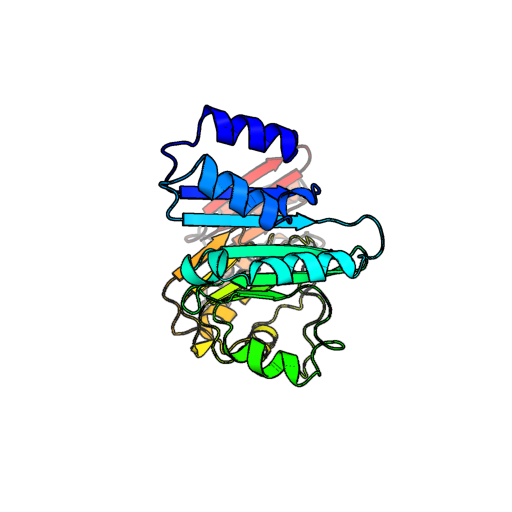201 ? 6.425 -10.752 -19.790 1.00 68.75 201 THR A CA 1
ATOM 1717 C C . THR A 1 201 ? 6.017 -11.299 -18.428 1.00 68.75 201 THR A C 1
ATOM 1719 O O . THR A 1 201 ? 5.054 -12.058 -18.341 1.00 68.75 201 THR A O 1
ATOM 1722 N N . THR A 1 202 ? 6.659 -10.836 -17.354 1.00 76.50 202 THR A N 1
ATOM 1723 C CA . THR A 1 202 ? 6.301 -11.180 -15.972 1.00 76.50 202 THR A CA 1
ATOM 1724 C C . THR A 1 202 ? 4.858 -10.795 -15.649 1.00 76.50 202 THR A C 1
ATOM 1726 O O . THR A 1 202 ? 4.151 -11.540 -14.971 1.00 76.50 202 THR A O 1
ATOM 1729 N N . MET A 1 203 ? 4.378 -9.658 -16.164 1.00 80.12 203 MET A N 1
ATOM 1730 C CA . MET A 1 203 ? 2.973 -9.270 -16.022 1.00 80.12 203 MET A CA 1
ATOM 1731 C C . MET A 1 203 ? 2.035 -10.267 -16.699 1.00 80.12 203 MET A C 1
ATOM 1733 O O . MET A 1 203 ? 1.054 -10.677 -16.085 1.00 80.12 203 MET A O 1
ATOM 1737 N N . ILE A 1 204 ? 2.327 -10.675 -17.935 1.00 75.06 204 ILE A N 1
ATOM 1738 C CA . ILE A 1 204 ? 1.509 -11.653 -18.660 1.00 75.06 204 ILE A CA 1
ATOM 1739 C C . ILE A 1 204 ? 1.488 -13.000 -17.935 1.00 75.06 204 ILE A C 1
ATOM 1741 O O . ILE A 1 204 ? 0.414 -13.579 -17.769 1.00 75.06 204 ILE A O 1
ATOM 1745 N N . GLU A 1 205 ? 2.634 -13.472 -17.445 1.00 79.00 205 GLU A N 1
ATOM 1746 C CA . GLU A 1 205 ? 2.701 -14.688 -16.627 1.00 79.00 205 GLU A CA 1
ATOM 1747 C C . GLU A 1 205 ? 1.830 -14.579 -15.372 1.00 79.00 205 GLU A C 1
ATOM 1749 O O . GLU A 1 205 ? 1.042 -15.477 -15.077 1.00 79.00 205 GLU A O 1
ATOM 1754 N N . LEU A 1 206 ? 1.924 -13.459 -14.649 1.00 80.50 206 LEU A N 1
ATOM 1755 C CA . LEU A 1 206 ? 1.125 -13.219 -13.452 1.00 80.50 206 LEU A CA 1
ATOM 1756 C C . LEU A 1 206 ? -0.377 -13.203 -13.769 1.00 80.50 206 LEU A C 1
ATOM 1758 O O . LEU A 1 206 ? -1.162 -13.811 -13.041 1.00 80.50 206 LEU A O 1
ATOM 1762 N N . LEU A 1 207 ? -0.779 -12.561 -14.868 1.00 78.50 207 LEU A N 1
ATOM 1763 C CA . LEU A 1 207 ? -2.171 -12.525 -15.326 1.00 78.50 207 LEU A CA 1
ATOM 1764 C C . LEU A 1 207 ? -2.694 -13.916 -15.707 1.00 78.50 207 LEU A C 1
ATOM 1766 O O . LEU A 1 207 ? -3.834 -14.248 -15.389 1.00 78.50 207 LEU A O 1
ATOM 1770 N N . TYR A 1 208 ? -1.855 -14.765 -16.303 1.00 77.75 208 TYR A N 1
ATOM 1771 C CA . TYR A 1 208 ? -2.222 -16.146 -16.622 1.00 77.75 208 TYR A CA 1
ATOM 1772 C C . TYR A 1 208 ? -2.526 -16.982 -15.367 1.00 77.75 208 TYR A C 1
ATOM 1774 O O . TYR A 1 208 ? -3.378 -17.869 -15.392 1.00 77.75 208 TYR A O 1
ATOM 1782 N N . LEU A 1 209 ? -1.865 -16.679 -14.246 1.00 82.56 209 LEU A N 1
ATOM 1783 C CA . LEU A 1 209 ? -2.083 -17.354 -12.962 1.00 82.56 209 LEU A CA 1
ATOM 1784 C C . LEU A 1 209 ? -3.213 -16.740 -12.117 1.00 82.56 209 LEU A C 1
ATOM 1786 O O . LEU A 1 209 ? -3.627 -17.331 -11.119 1.00 82.56 209 LEU A O 1
ATOM 1790 N N . THR A 1 210 ? -3.724 -15.568 -12.495 1.00 85.06 210 THR A N 1
ATOM 1791 C CA . THR A 1 210 ? -4.687 -14.778 -11.710 1.00 85.06 210 THR A CA 1
ATOM 1792 C C . THR A 1 210 ? -6.019 -14.625 -12.450 1.00 85.06 210 THR A C 1
ATOM 1794 O O . THR A 1 210 ? -6.520 -13.532 -12.709 1.00 85.06 210 THR A O 1
ATOM 1797 N N . LEU A 1 211 ? -6.631 -15.768 -12.771 1.00 84.31 211 LEU A N 1
ATOM 1798 C CA . LEU A 1 211 ? -7.811 -15.876 -13.644 1.00 84.31 211 LEU A CA 1
ATOM 1799 C C . LEU A 1 211 ? -9.065 -15.113 -13.168 1.00 84.31 211 LEU A C 1
ATOM 1801 O O . LEU A 1 211 ? -9.981 -14.907 -13.959 1.00 84.31 211 LEU A O 1
ATOM 1805 N N . ASN A 1 212 ? -9.119 -14.700 -11.899 1.00 86.56 212 ASN A N 1
ATOM 1806 C CA . ASN A 1 212 ? -10.267 -14.014 -11.300 1.00 86.56 212 ASN A CA 1
ATOM 1807 C C . ASN A 1 212 ? -10.066 -12.494 -11.135 1.00 86.56 212 ASN A C 1
ATOM 1809 O O . ASN A 1 212 ? -10.869 -11.845 -10.463 1.00 86.56 212 ASN A O 1
ATOM 1813 N N . ILE A 1 213 ? -9.031 -11.898 -11.743 1.00 84.62 213 ILE A N 1
ATOM 1814 C CA . ILE A 1 213 ? -8.817 -10.447 -11.668 1.00 84.62 213 ILE A CA 1
ATOM 1815 C C . ILE A 1 213 ? -9.955 -9.694 -12.366 1.00 84.62 213 ILE A C 1
ATOM 1817 O O . ILE A 1 213 ? -10.219 -9.857 -13.554 1.00 84.62 213 ILE A O 1
ATOM 1821 N N . HIS A 1 214 ? -10.584 -8.790 -11.620 1.00 87.56 214 HIS A N 1
ATOM 1822 C CA . HIS A 1 214 ? -11.588 -7.839 -12.097 1.00 87.56 214 HIS A CA 1
ATOM 1823 C C . HIS A 1 214 ? -11.040 -6.412 -12.178 1.00 87.56 214 HIS A C 1
ATOM 1825 O O . HIS A 1 214 ? -11.620 -5.551 -12.834 1.00 87.56 214 HIS A O 1
ATOM 1831 N N . THR A 1 215 ? -9.951 -6.120 -11.468 1.00 80.94 215 THR A N 1
ATOM 1832 C CA . THR A 1 215 ? -9.335 -4.792 -11.448 1.00 80.94 215 THR A CA 1
ATOM 1833 C C . THR A 1 215 ? -7.826 -4.913 -11.566 1.00 80.94 215 THR A C 1
ATOM 1835 O O . THR A 1 215 ? -7.171 -5.433 -10.666 1.00 80.94 215 THR A O 1
ATOM 1838 N N . LEU A 1 216 ? -7.284 -4.392 -12.664 1.00 85.00 216 LEU A N 1
ATOM 1839 C CA . LEU A 1 216 ? -5.854 -4.288 -12.914 1.00 85.00 216 LEU A CA 1
ATOM 1840 C C . LEU A 1 216 ? -5.475 -2.806 -12.983 1.00 85.00 216 LEU A C 1
ATOM 1842 O O . LEU A 1 216 ? -6.004 -2.074 -13.815 1.00 85.00 216 LEU A O 1
ATOM 1846 N N . SER A 1 217 ? -4.571 -2.367 -12.110 1.00 83.94 217 SER A N 1
ATOM 1847 C CA . SER A 1 217 ? -3.971 -1.031 -12.153 1.00 83.94 217 SER A CA 1
ATOM 1848 C C . SER A 1 217 ? -2.482 -1.183 -12.387 1.00 83.94 217 SER A C 1
ATOM 1850 O O . SER A 1 217 ? -1.829 -1.908 -11.641 1.00 83.94 217 SER A O 1
ATOM 1852 N N . VAL A 1 218 ? -1.932 -0.507 -13.390 1.00 78.38 218 VAL A N 1
ATOM 1853 C CA . VAL A 1 218 ? -0.505 -0.604 -13.689 1.00 78.38 218 VAL A CA 1
ATOM 1854 C C . VAL A 1 218 ? 0.087 0.779 -13.889 1.00 78.38 218 VAL A C 1
ATOM 1856 O O . VAL A 1 218 ? -0.374 1.551 -14.725 1.00 78.38 218 VAL A O 1
ATOM 1859 N N . GLU A 1 219 ? 1.120 1.076 -13.116 1.00 76.38 219 GLU A N 1
ATOM 1860 C CA . GLU A 1 219 ? 1.931 2.277 -13.200 1.00 76.38 219 GLU A CA 1
ATOM 1861 C C . GLU A 1 219 ? 3.355 1.847 -13.583 1.00 76.38 219 GLU A C 1
ATOM 1863 O O . GLU A 1 219 ? 3.923 0.944 -12.969 1.00 76.38 219 GLU A O 1
ATOM 1868 N N . TYR A 1 220 ? 3.928 2.498 -14.601 1.00 63.19 220 TYR A N 1
ATOM 1869 C CA . TYR A 1 220 ? 5.328 2.327 -15.025 1.00 63.19 220 TYR A CA 1
ATOM 1870 C C . TYR A 1 220 ? 5.717 0.951 -15.624 1.00 63.19 220 TYR A C 1
ATOM 1872 O O . TYR A 1 220 ? 6.790 0.423 -15.324 1.00 63.19 220 TYR A O 1
ATOM 1880 N N . VAL A 1 221 ? 4.906 0.390 -16.536 1.00 56.91 221 VAL A N 1
ATOM 1881 C CA . VAL A 1 221 ? 5.296 -0.817 -17.307 1.00 56.91 221 VAL A CA 1
ATOM 1882 C C . VAL A 1 221 ? 6.520 -0.538 -18.170 1.00 56.91 221 VAL A C 1
ATOM 1884 O O . VAL A 1 221 ? 6.494 0.362 -19.010 1.00 56.91 221 VAL A O 1
ATOM 1887 N N . CYS A 1 222 ? 7.558 -1.360 -18.019 1.00 52.56 222 CYS A N 1
ATOM 1888 C CA . CYS A 1 222 ? 8.623 -1.446 -19.005 1.00 52.56 222 CYS A CA 1
ATOM 1889 C C . CYS A 1 222 ? 8.284 -2.581 -19.966 1.00 52.56 222 CYS A C 1
ATOM 1891 O O . CYS A 1 222 ? 8.283 -3.764 -19.616 1.00 52.56 222 CYS A O 1
ATOM 1893 N N . PHE A 1 223 ? 7.952 -2.211 -21.196 1.00 51.62 223 PHE A N 1
ATOM 1894 C CA . PHE A 1 223 ? 7.888 -3.179 -22.275 1.00 51.62 223 PHE A CA 1
ATOM 1895 C C . PHE A 1 223 ? 9.294 -3.731 -22.467 1.00 51.62 223 PHE A C 1
ATOM 1897 O O . PHE A 1 223 ? 10.240 -2.947 -22.554 1.00 51.62 223 PHE A O 1
ATOM 1904 N N . GLU A 1 224 ? 9.430 -5.062 -22.472 1.00 50.34 224 GLU A N 1
ATOM 1905 C CA . GLU A 1 224 ? 10.698 -5.719 -22.770 1.00 50.34 224 GLU A CA 1
ATOM 1906 C C . GLU A 1 224 ? 11.216 -5.186 -24.094 1.00 50.34 224 GLU A C 1
ATOM 1908 O O . GLU A 1 224 ? 10.749 -5.500 -25.185 1.00 50.34 224 GLU A O 1
ATOM 1913 N N . CYS A 1 225 ? 12.167 -4.294 -23.947 1.00 47.97 225 CYS A N 1
ATOM 1914 C CA . CYS A 1 225 ? 12.817 -3.619 -25.014 1.00 47.97 225 CYS A CA 1
ATOM 1915 C C . CYS A 1 225 ? 14.057 -4.450 -25.311 1.00 47.97 225 CYS A C 1
ATOM 1917 O O . CYS A 1 225 ? 14.975 -4.503 -24.488 1.00 47.97 225 CYS A O 1
ATOM 1919 N N . LEU A 1 226 ? 14.107 -5.090 -26.479 1.00 51.28 226 LEU A N 1
ATOM 1920 C CA . LEU A 1 226 ? 15.356 -5.670 -26.955 1.00 51.28 226 LEU A CA 1
ATOM 1921 C C . LEU A 1 226 ? 16.328 -4.519 -27.239 1.00 51.28 226 LEU A C 1
ATOM 1923 O O . LEU A 1 226 ? 16.278 -3.931 -28.314 1.00 51.28 226 LEU A O 1
ATOM 1927 N N . ARG A 1 227 ? 17.178 -4.185 -26.261 1.00 50.94 227 ARG A N 1
ATOM 1928 C CA . ARG A 1 227 ? 18.285 -3.244 -26.445 1.00 50.94 227 ARG A CA 1
ATOM 1929 C C . ARG A 1 227 ? 19.415 -3.960 -27.153 1.00 50.94 227 ARG A C 1
ATOM 1931 O O . ARG A 1 227 ? 20.086 -4.807 -26.565 1.00 50.94 227 ARG A O 1
ATOM 1938 N N . MET A 1 228 ? 19.607 -3.634 -28.421 1.00 54.94 228 MET A N 1
ATOM 1939 C CA . MET A 1 228 ? 20.764 -4.095 -29.170 1.00 54.94 228 MET A CA 1
ATOM 1940 C C . MET A 1 228 ? 21.819 -3.008 -29.16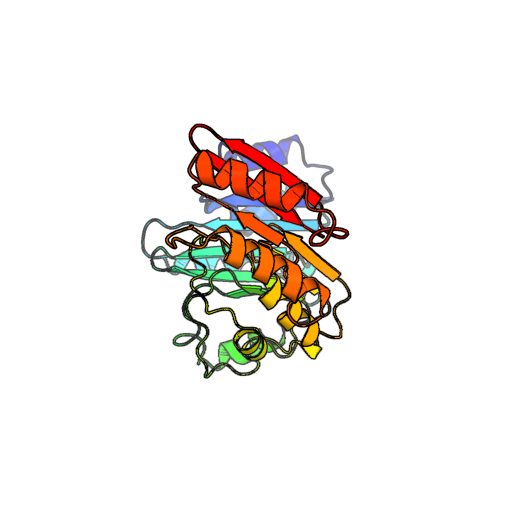7 1.00 54.94 228 MET A C 1
ATOM 1942 O O . MET A 1 228 ? 21.563 -1.905 -29.638 1.00 54.94 228 MET A O 1
ATOM 1946 N N . ARG A 1 229 ? 23.011 -3.355 -28.684 1.00 53.25 229 ARG A N 1
ATOM 1947 C CA . ARG A 1 229 ? 24.221 -2.614 -29.010 1.00 53.25 229 ARG A CA 1
ATOM 1948 C C . ARG A 1 229 ? 24.891 -3.343 -30.173 1.00 53.25 229 ARG A C 1
ATOM 1950 O O . ARG A 1 229 ? 25.229 -4.519 -30.004 1.00 53.25 229 ARG A O 1
ATOM 1957 N N . PRO A 1 230 ? 25.039 -2.722 -31.345 1.00 54.09 230 PRO A N 1
ATOM 1958 C CA . PRO A 1 230 ? 25.744 -3.346 -32.448 1.00 54.09 230 PRO A CA 1
ATOM 1959 C C . PRO A 1 230 ? 27.225 -3.462 -32.076 1.00 54.09 230 PRO A C 1
ATOM 1961 O O . PRO A 1 230 ? 27.903 -2.484 -31.786 1.00 54.09 230 PRO A O 1
ATOM 1964 N N . VAL A 1 231 ? 27.707 -4.698 -31.976 1.00 55.91 231 VAL A N 1
ATOM 1965 C CA . VAL A 1 231 ? 29.136 -5.014 -31.777 1.00 55.91 231 VAL A CA 1
ATOM 1966 C C . VAL A 1 231 ? 29.638 -5.904 -32.926 1.00 55.91 231 VAL A C 1
ATOM 1968 O O . VAL A 1 231 ? 30.781 -6.342 -32.927 1.00 55.91 231 VAL A O 1
ATOM 1971 N N . TYR A 1 232 ? 28.779 -6.197 -33.906 1.00 57.47 232 TYR A N 1
ATOM 1972 C CA . TYR A 1 232 ? 29.026 -7.180 -34.957 1.00 57.47 232 TYR A CA 1
ATOM 1973 C C . TYR A 1 232 ? 29.055 -6.524 -36.335 1.00 57.47 232 TYR A C 1
ATOM 1975 O O . TYR A 1 232 ? 28.236 -5.654 -36.618 1.00 57.47 232 TYR A O 1
ATOM 1983 N N . ASP A 1 233 ? 29.918 -7.047 -37.206 1.00 64.69 233 ASP A N 1
ATOM 1984 C CA . ASP A 1 233 ? 30.075 -6.625 -38.605 1.00 64.69 233 ASP A CA 1
ATOM 1985 C C . ASP A 1 233 ? 28.803 -6.826 -39.467 1.00 64.69 233 ASP A C 1
ATOM 1987 O O . ASP A 1 233 ? 28.734 -6.326 -40.585 1.00 64.69 233 ASP A O 1
ATOM 1991 N N . ASP A 1 234 ? 27.784 -7.542 -38.962 1.00 75.06 234 ASP A N 1
ATOM 1992 C CA . ASP A 1 234 ? 26.509 -7.824 -39.648 1.00 75.06 234 ASP A CA 1
ATOM 1993 C C . ASP A 1 234 ? 25.286 -7.323 -38.850 1.00 75.06 234 ASP A C 1
ATOM 1995 O O . ASP A 1 234 ? 24.389 -8.071 -38.430 1.00 75.06 234 ASP A O 1
ATOM 1999 N N . PHE A 1 235 ? 25.271 -6.017 -38.584 1.00 74.88 235 PHE A N 1
ATOM 2000 C CA . PHE A 1 235 ? 24.149 -5.344 -37.931 1.00 74.88 235 PHE A CA 1
ATOM 2001 C C . PHE A 1 235 ? 22.859 -5.409 -38.767 1.00 74.88 235 PHE A C 1
ATOM 2003 O O . PHE A 1 235 ? 21.787 -5.695 -38.225 1.00 74.88 235 PHE A O 1
ATOM 2010 N N . GLU A 1 236 ? 22.960 -5.222 -40.088 1.00 80.31 236 GLU A N 1
ATOM 2011 C CA . GLU A 1 236 ? 21.810 -5.272 -40.997 1.00 80.31 236 GLU A CA 1
ATOM 2012 C C . GLU A 1 236 ? 21.135 -6.652 -40.982 1.00 80.31 236 GLU A C 1
ATOM 2014 O O . GLU A 1 236 ? 19.914 -6.744 -40.813 1.00 80.31 236 GLU A O 1
ATOM 2019 N N . GLY A 1 237 ? 21.914 -7.734 -41.104 1.00 77.38 237 GLY A N 1
ATOM 2020 C CA . GLY A 1 237 ? 21.401 -9.101 -41.069 1.00 77.38 237 GLY A CA 1
ATOM 2021 C C . GLY A 1 237 ? 20.716 -9.426 -39.744 1.00 77.38 237 GLY A C 1
ATOM 2022 O O . GLY A 1 237 ? 19.632 -10.018 -39.729 1.00 77.38 237 GLY A O 1
ATOM 2023 N N . SER A 1 238 ? 21.284 -8.959 -38.630 1.00 72.25 238 SER A N 1
ATOM 2024 C CA . SER A 1 238 ? 20.708 -9.126 -37.291 1.00 72.25 238 SER A CA 1
ATOM 2025 C C . SER A 1 238 ? 19.364 -8.402 -37.142 1.00 72.25 238 SER A C 1
ATOM 2027 O O . SER A 1 238 ? 18.394 -8.989 -36.651 1.00 72.25 238 SER A O 1
ATOM 2029 N N . LEU A 1 239 ? 19.277 -7.154 -37.613 1.00 74.44 239 LEU A N 1
ATOM 2030 C CA . LEU A 1 239 ? 18.049 -6.358 -37.579 1.00 74.44 239 LEU A CA 1
ATOM 2031 C C . LEU A 1 239 ? 16.954 -6.991 -38.454 1.00 74.44 239 LEU A C 1
ATOM 2033 O O . LEU A 1 239 ? 15.832 -7.212 -37.989 1.00 74.44 239 LEU A O 1
ATOM 2037 N N . ARG A 1 240 ? 17.288 -7.389 -39.689 1.00 76.50 240 ARG A N 1
ATOM 2038 C CA . ARG A 1 240 ? 16.359 -8.085 -40.599 1.00 76.50 240 ARG A CA 1
ATOM 2039 C C . ARG A 1 240 ? 15.894 -9.432 -40.039 1.00 76.50 240 ARG A C 1
ATOM 2041 O O . ARG A 1 240 ? 14.720 -9.789 -40.175 1.00 76.50 240 ARG A O 1
ATOM 2048 N N . TYR A 1 241 ? 16.777 -10.190 -39.389 1.00 72.12 241 TYR A N 1
ATOM 2049 C CA . TYR A 1 241 ? 16.422 -11.460 -38.752 1.00 72.12 241 TYR A CA 1
ATOM 2050 C C . TYR A 1 241 ? 15.385 -11.273 -37.635 1.00 72.12 241 TYR A C 1
ATOM 2052 O O . TYR A 1 241 ? 14.406 -12.020 -37.558 1.00 72.12 241 TYR A O 1
ATOM 2060 N N . LEU A 1 242 ? 15.565 -10.259 -36.787 1.00 68.00 242 LEU A N 1
ATOM 2061 C CA . LEU A 1 242 ? 14.656 -9.982 -35.673 1.00 68.00 242 LEU A CA 1
ATOM 2062 C C . LEU A 1 242 ? 13.277 -9.526 -36.146 1.00 68.00 242 LEU A C 1
ATOM 2064 O O . LEU A 1 242 ? 12.269 -10.021 -35.638 1.00 68.00 242 LEU A O 1
ATOM 2068 N N . LEU A 1 243 ? 13.236 -8.654 -37.154 1.00 70.81 243 LEU A N 1
ATOM 2069 C CA . LEU A 1 243 ? 11.988 -8.182 -37.752 1.00 70.81 243 LEU A CA 1
ATOM 2070 C C . LEU A 1 243 ? 11.249 -9.327 -38.478 1.00 70.81 243 LEU A C 1
ATOM 2072 O O . LEU A 1 243 ? 10.052 -9.527 -38.275 1.00 70.81 243 LEU A O 1
ATOM 2076 N N . SER A 1 244 ? 11.963 -10.172 -39.233 1.00 70.00 244 SER A N 1
ATOM 2077 C CA . SER A 1 244 ? 11.356 -11.281 -39.996 1.00 70.00 244 SER A CA 1
ATOM 2078 C C . SER A 1 244 ? 10.844 -12.452 -39.142 1.00 70.00 244 SER A C 1
ATOM 2080 O O . SER A 1 244 ? 9.844 -13.083 -39.491 1.00 70.00 244 SER A O 1
ATOM 2082 N N . LYS A 1 245 ? 11.481 -12.769 -38.005 1.00 59.19 245 LYS A N 1
ATOM 2083 C CA . LYS A 1 245 ? 11.018 -13.842 -37.098 1.00 59.19 245 LYS A CA 1
ATOM 2084 C C . LYS A 1 245 ? 9.762 -13.477 -36.303 1.00 59.19 245 LYS A C 1
ATOM 2086 O O . LYS A 1 245 ? 9.073 -14.384 -35.825 1.00 59.19 245 LYS A O 1
ATOM 2091 N N . ASN A 1 246 ? 9.450 -12.190 -36.192 1.00 55.31 246 ASN A N 1
ATOM 2092 C CA . ASN A 1 246 ? 8.247 -11.700 -35.526 1.00 55.31 246 ASN A CA 1
ATOM 2093 C C . ASN A 1 246 ? 6.992 -11.899 -36.398 1.00 55.31 246 ASN A C 1
ATOM 2095 O O . ASN A 1 246 ? 5.953 -12.336 -35.911 1.00 55.31 246 ASN A O 1
ATOM 2099 N N . ASN A 1 247 ? 7.130 -11.739 -37.720 1.00 55.50 247 ASN A N 1
ATOM 2100 C CA . ASN A 1 247 ? 6.041 -11.966 -38.682 1.00 55.50 247 ASN A CA 1
ATOM 2101 C C . ASN A 1 247 ? 5.615 -13.443 -38.794 1.00 55.50 247 ASN A C 1
ATOM 2103 O O . ASN A 1 247 ? 4.489 -13.737 -39.181 1.00 55.50 247 ASN A O 1
ATOM 2107 N N . ASN A 1 248 ? 6.485 -14.383 -38.411 1.00 55.44 248 ASN A N 1
ATOM 2108 C CA . ASN A 1 248 ? 6.226 -15.825 -38.494 1.00 55.44 248 ASN A CA 1
ATOM 2109 C C . ASN A 1 248 ? 5.603 -16.430 -37.216 1.00 55.44 248 ASN A C 1
ATOM 2111 O O . ASN A 1 248 ? 5.681 -17.642 -37.024 1.00 55.44 248 ASN A O 1
ATOM 2115 N N . ASN A 1 249 ? 5.029 -15.618 -36.314 1.00 52.97 249 ASN A N 1
ATOM 2116 C CA . ASN A 1 249 ? 4.470 -16.047 -35.015 1.00 52.97 249 ASN A CA 1
ATOM 2117 C C . ASN A 1 249 ? 5.463 -16.795 -34.097 1.00 52.97 249 ASN A C 1
ATOM 2119 O O . ASN A 1 249 ? 5.054 -17.460 -33.147 1.00 52.97 249 ASN A O 1
ATOM 2123 N N . THR A 1 250 ? 6.775 -16.711 -34.356 1.00 47.34 250 THR A N 1
ATOM 2124 C CA . THR A 1 250 ? 7.788 -17.443 -33.573 1.00 47.34 250 THR A CA 1
ATOM 2125 C C . THR A 1 250 ? 8.336 -16.669 -32.373 1.00 47.34 250 THR A C 1
ATOM 2127 O O . THR A 1 250 ? 8.890 -17.287 -31.466 1.00 47.34 250 THR A O 1
ATOM 2130 N N . ARG A 1 251 ? 8.198 -15.336 -32.345 1.00 50.94 251 ARG A N 1
ATOM 2131 C CA . ARG A 1 251 ? 8.564 -14.450 -31.223 1.00 50.94 251 ARG A CA 1
ATOM 2132 C C . ARG A 1 251 ? 7.678 -13.209 -31.265 1.00 50.94 251 ARG A C 1
ATOM 2134 O O . ARG A 1 251 ? 7.555 -12.648 -32.341 1.00 50.94 251 ARG A O 1
ATOM 2141 N N . CYS A 1 252 ? 7.128 -12.763 -30.137 1.00 52.12 252 CYS A N 1
ATOM 2142 C CA . CYS A 1 252 ? 6.368 -11.510 -30.051 1.00 52.12 252 CYS A CA 1
ATOM 2143 C C . CYS A 1 252 ? 7.246 -10.409 -29.437 1.00 52.12 252 CYS A C 1
ATOM 2145 O O . CYS A 1 252 ? 7.215 -10.213 -28.225 1.00 52.12 252 CYS A O 1
ATOM 2147 N N . LEU A 1 253 ? 8.050 -9.703 -30.240 1.00 56.00 253 LEU A N 1
ATOM 2148 C CA . LEU A 1 253 ? 8.678 -8.457 -29.773 1.00 56.00 253 LEU A CA 1
ATOM 2149 C C . LEU A 1 253 ? 7.711 -7.314 -30.071 1.00 56.00 253 LEU A C 1
ATOM 2151 O O . LEU A 1 253 ? 7.629 -6.876 -31.208 1.00 56.00 253 LEU A O 1
ATOM 2155 N N . PHE A 1 254 ? 6.969 -6.846 -29.069 1.00 56.16 254 PHE A N 1
ATOM 2156 C CA . PHE A 1 254 ? 6.068 -5.694 -29.229 1.00 56.16 254 PHE A CA 1
ATOM 2157 C C . PHE A 1 254 ? 6.829 -4.378 -29.406 1.00 56.16 254 PHE A C 1
ATOM 2159 O O . PHE A 1 254 ? 6.275 -3.416 -29.929 1.00 56.16 254 PHE A O 1
ATOM 2166 N N . TYR A 1 255 ? 8.086 -4.349 -28.954 1.00 60.94 255 TYR A N 1
ATOM 2167 C CA . TYR A 1 255 ? 8.929 -3.170 -28.956 1.00 60.94 255 TYR A CA 1
ATOM 2168 C C . TYR A 1 255 ? 10.407 -3.529 -29.146 1.00 60.94 255 TYR A C 1
ATOM 2170 O O . TYR A 1 255 ? 10.924 -4.425 -28.477 1.00 60.94 255 TYR A O 1
ATOM 2178 N N . ILE A 1 256 ? 11.112 -2.811 -30.017 1.00 69.62 256 ILE A N 1
ATOM 2179 C CA . ILE A 1 256 ? 12.576 -2.863 -30.140 1.00 69.62 256 ILE A CA 1
ATOM 2180 C C . ILE A 1 256 ? 13.080 -1.444 -29.878 1.00 69.62 256 ILE A C 1
ATOM 2182 O O . ILE A 1 256 ? 12.624 -0.523 -30.545 1.00 69.62 256 ILE A O 1
ATOM 2186 N N . CYS A 1 257 ? 13.995 -1.247 -28.922 1.00 74.81 257 CYS A N 1
ATOM 2187 C CA . CYS A 1 257 ? 14.777 -0.011 -28.875 1.00 74.81 257 CYS A CA 1
ATOM 2188 C C . CYS A 1 257 ? 16.191 -0.329 -29.292 1.00 74.81 257 CYS A C 1
ATOM 2190 O O . CYS A 1 257 ? 16.909 -1.103 -28.661 1.00 74.81 257 CYS A O 1
ATOM 2192 N N . LEU A 1 258 ? 16.587 0.345 -30.337 1.00 75.06 258 LEU A N 1
ATOM 2193 C CA . LEU A 1 258 ? 17.955 0.492 -30.716 1.00 75.06 258 LEU A CA 1
ATOM 2194 C C . LEU A 1 258 ? 18.483 1.699 -29.905 1.00 75.06 258 LEU A C 1
ATOM 2196 O O . LEU A 1 258 ? 17.928 2.788 -30.035 1.00 75.06 258 LEU A O 1
ATOM 2200 N N . THR A 1 259 ? 19.564 1.526 -29.120 1.00 76.25 259 THR A N 1
ATOM 2201 C CA . THR A 1 259 ? 20.347 2.608 -28.463 1.00 76.25 259 THR A CA 1
ATOM 2202 C C . THR A 1 259 ? 21.842 2.584 -28.862 1.00 76.25 259 THR A C 1
ATOM 2204 O O . THR A 1 259 ? 22.376 1.501 -29.095 1.00 76.25 259 THR A O 1
ATOM 2207 N N . ASP A 1 260 ? 22.543 3.727 -28.820 1.00 72.31 260 ASP A N 1
ATOM 2208 C CA . ASP A 1 260 ? 24.010 3.866 -29.022 1.00 72.31 260 ASP A CA 1
ATOM 2209 C C . ASP A 1 260 ? 24.561 3.503 -30.431 1.00 72.31 260 ASP A C 1
ATOM 2211 O O . ASP A 1 260 ? 25.529 2.745 -30.537 1.00 72.31 260 ASP A O 1
ATOM 2215 N N . PHE A 1 261 ? 23.999 4.057 -31.515 1.00 75.81 261 PHE A N 1
ATOM 2216 C CA . PHE A 1 261 ? 24.480 3.822 -32.898 1.00 75.81 261 PHE A CA 1
ATOM 2217 C C . PHE A 1 261 ? 25.489 4.854 -33.389 1.00 75.81 261 PHE A C 1
ATOM 2219 O O . PHE A 1 261 ? 25.427 6.039 -33.063 1.00 75.81 261 PHE A O 1
ATOM 2226 N N . SER A 1 262 ? 26.362 4.402 -34.280 1.00 80.06 262 SER A N 1
ATOM 2227 C CA . SER A 1 262 ? 27.124 5.234 -35.204 1.00 80.06 262 SER A CA 1
ATOM 2228 C C . SER A 1 262 ? 26.241 5.800 -36.326 1.00 80.06 262 SER A C 1
ATOM 2230 O O . SER A 1 262 ? 25.159 5.296 -36.631 1.00 80.06 262 SER A O 1
ATOM 2232 N N . SER A 1 263 ? 26.733 6.833 -37.014 1.00 79.56 263 SER A N 1
ATOM 2233 C CA . SER A 1 263 ? 26.051 7.413 -38.178 1.00 79.56 263 SER A CA 1
ATOM 2234 C C . SER A 1 263 ? 25.830 6.413 -39.319 1.00 79.56 263 SER A C 1
ATOM 2236 O O . SER A 1 263 ? 24.852 6.532 -40.049 1.00 79.56 263 SER A O 1
ATOM 2238 N N . GLU A 1 264 ? 26.716 5.426 -39.481 1.00 80.88 264 GLU A N 1
ATOM 2239 C CA . GLU A 1 264 ? 26.594 4.389 -40.518 1.00 80.88 264 GLU A CA 1
ATOM 2240 C C . GLU A 1 264 ? 25.473 3.387 -40.192 1.00 80.88 264 GLU A C 1
ATOM 2242 O O . GLU A 1 264 ? 24.701 2.976 -41.062 1.00 80.88 264 GLU A O 1
ATOM 2247 N N . GLU A 1 265 ? 25.315 3.047 -38.915 1.00 79.38 265 GLU A N 1
ATOM 2248 C CA . GLU A 1 265 ? 24.240 2.175 -38.437 1.00 79.38 265 GLU A CA 1
ATOM 2249 C C . GLU A 1 265 ? 22.871 2.858 -38.526 1.00 79.38 265 GLU A C 1
ATOM 2251 O O . GLU A 1 265 ? 21.889 2.203 -38.861 1.00 79.38 265 GLU A O 1
ATOM 2256 N N . ILE A 1 266 ? 22.800 4.178 -38.328 1.00 79.88 266 ILE A N 1
ATOM 2257 C CA . ILE A 1 266 ? 21.576 4.964 -38.551 1.00 79.88 266 ILE A CA 1
ATOM 2258 C C . ILE A 1 266 ? 21.118 4.863 -40.014 1.00 79.88 266 ILE A C 1
ATOM 2260 O O . ILE A 1 266 ? 19.943 4.601 -40.271 1.00 79.88 266 ILE A O 1
ATOM 2264 N N . VAL A 1 267 ? 22.044 5.000 -40.970 1.00 83.50 267 VAL A N 1
ATOM 2265 C CA . VAL A 1 267 ? 21.749 4.833 -42.407 1.00 83.50 267 VAL A CA 1
ATOM 2266 C C . VAL A 1 267 ? 21.251 3.417 -42.700 1.00 83.50 267 VAL A C 1
ATOM 2268 O O . VAL A 1 267 ? 20.318 3.229 -43.478 1.00 83.50 267 VAL A O 1
ATOM 2271 N N . THR A 1 268 ? 21.837 2.418 -42.039 1.00 82.81 268 THR A N 1
ATOM 2272 C CA . THR A 1 268 ? 21.414 1.017 -42.160 1.00 82.81 268 THR A CA 1
ATOM 2273 C C . THR A 1 268 ? 19.995 0.810 -41.621 1.00 82.81 268 THR A C 1
ATOM 2275 O O . THR A 1 268 ? 19.185 0.138 -42.260 1.00 82.81 268 THR A O 1
ATOM 2278 N N . ILE A 1 269 ? 19.657 1.418 -40.479 1.00 80.25 269 ILE A N 1
ATOM 2279 C CA . ILE A 1 269 ? 18.308 1.369 -39.899 1.00 80.25 269 ILE A CA 1
ATOM 2280 C C . ILE A 1 269 ? 17.289 1.998 -40.853 1.00 80.25 269 ILE A C 1
ATOM 2282 O O . ILE A 1 269 ? 16.250 1.388 -41.104 1.00 80.25 269 ILE A O 1
ATOM 2286 N N . ASP A 1 270 ? 17.593 3.166 -41.424 1.00 82.94 270 ASP A N 1
ATOM 2287 C CA . ASP A 1 270 ? 16.716 3.823 -42.402 1.00 82.94 270 ASP A CA 1
ATOM 2288 C C . ASP A 1 270 ? 16.504 2.971 -43.651 1.00 82.94 270 ASP A C 1
ATOM 2290 O O . ASP A 1 270 ? 15.368 2.759 -44.071 1.00 82.94 270 ASP A O 1
ATOM 2294 N N . ALA A 1 271 ? 17.578 2.404 -44.203 1.00 84.56 271 ALA A N 1
ATOM 2295 C CA . ALA A 1 271 ? 17.493 1.538 -45.374 1.00 84.56 271 ALA A CA 1
ATOM 2296 C C . ALA A 1 271 ? 16.640 0.282 -45.108 1.00 84.56 271 ALA A C 1
ATOM 2298 O O . ALA A 1 271 ? 15.870 -0.158 -45.968 1.00 84.56 271 ALA A O 1
ATOM 2299 N N . VAL A 1 272 ? 16.741 -0.294 -43.905 1.00 79.81 272 VAL A N 1
ATOM 2300 C CA . VAL A 1 272 ? 15.892 -1.416 -43.484 1.00 79.81 272 VAL A CA 1
ATOM 2301 C C . VAL A 1 272 ? 14.434 -0.964 -43.337 1.00 79.81 272 VAL A C 1
ATOM 2303 O O . VAL A 1 272 ? 13.556 -1.666 -43.846 1.00 79.81 272 VAL A O 1
ATOM 2306 N N . MET A 1 273 ? 14.183 0.214 -42.748 1.00 74.00 273 MET A N 1
ATOM 2307 C CA . MET A 1 273 ? 12.854 0.828 -42.580 1.00 74.00 273 MET A CA 1
ATOM 2308 C C . MET A 1 273 ? 12.136 1.124 -43.897 1.00 74.00 273 MET A C 1
ATOM 2310 O O . MET A 1 273 ? 10.936 0.886 -44.023 1.00 74.00 273 MET A O 1
ATOM 2314 N N . GLU A 1 274 ? 12.864 1.609 -44.898 1.00 80.62 274 GLU A N 1
ATOM 2315 C CA . GLU A 1 274 ? 12.319 1.889 -46.228 1.00 80.62 274 GLU A CA 1
ATOM 2316 C C . GLU A 1 274 ? 12.037 0.607 -47.028 1.00 80.62 274 GLU A C 1
ATOM 2318 O O . GLU A 1 274 ? 11.224 0.603 -47.963 1.00 80.62 274 GLU A O 1
ATOM 2323 N N . SER A 1 275 ? 12.662 -0.514 -46.647 1.00 77.00 275 SER A N 1
ATOM 2324 C CA . SER A 1 275 ? 12.418 -1.809 -47.274 1.00 77.00 275 SER A CA 1
ATOM 2325 C C . SER A 1 275 ? 11.074 -2.398 -46.813 1.00 77.00 275 SER A C 1
ATOM 2327 O O . SER A 1 275 ? 10.964 -3.122 -45.823 1.00 77.00 275 SER A O 1
ATOM 2329 N N . LYS A 1 276 ? 10.021 -2.101 -47.588 1.00 57.88 276 LYS A N 1
ATOM 2330 C CA . LYS A 1 276 ? 8.628 -2.548 -47.361 1.00 57.88 276 LYS A CA 1
ATOM 2331 C C . LYS A 1 276 ? 8.465 -4.052 -47.094 1.00 57.88 276 LYS A C 1
ATOM 2333 O O . LYS A 1 276 ? 7.506 -4.466 -46.470 1.00 57.88 276 LYS A O 1
ATOM 2338 N N . GLN A 1 277 ? 9.405 -4.891 -47.528 1.00 60.91 277 GLN A N 1
ATOM 2339 C CA . GLN A 1 277 ? 9.314 -6.349 -47.390 1.00 60.91 277 GLN A CA 1
ATOM 2340 C C . GLN A 1 277 ? 9.407 -6.887 -45.950 1.00 60.91 277 GLN A C 1
ATOM 2342 O O . GLN A 1 277 ? 9.100 -8.059 -45.741 1.00 60.91 277 GLN A O 1
ATOM 2347 N N . THR A 1 278 ? 9.837 -6.089 -44.968 1.00 58.38 278 THR A N 1
ATOM 2348 C CA . THR A 1 278 ? 10.159 -6.594 -43.617 1.00 58.38 278 THR A CA 1
ATOM 2349 C C . THR A 1 278 ? 9.309 -6.023 -42.474 1.00 58.38 278 THR A C 1
ATOM 2351 O O . THR A 1 278 ? 9.384 -6.559 -41.371 1.00 58.38 278 THR A O 1
ATOM 2354 N N . ILE A 1 279 ? 8.524 -4.957 -42.698 1.00 61.03 279 ILE A N 1
ATOM 2355 C CA . ILE A 1 279 ? 8.099 -4.025 -41.623 1.00 61.03 279 ILE A CA 1
ATOM 2356 C C . ILE A 1 279 ? 6.646 -3.546 -41.801 1.00 61.03 279 ILE A C 1
ATOM 2358 O O . ILE A 1 279 ? 6.247 -2.557 -41.206 1.00 61.03 279 ILE A O 1
ATOM 2362 N N . ASP A 1 280 ? 5.815 -4.225 -42.597 1.00 60.28 280 ASP A N 1
ATOM 2363 C CA . ASP A 1 280 ? 4.446 -3.741 -42.877 1.00 60.28 280 ASP A CA 1
ATOM 2364 C C . ASP A 1 280 ? 3.582 -3.534 -41.611 1.00 60.28 280 ASP A C 1
ATOM 2366 O O . ASP A 1 280 ? 2.639 -2.746 -41.634 1.00 60.28 280 ASP A O 1
ATOM 2370 N N . ASP A 1 281 ? 3.944 -4.171 -40.492 1.00 67.25 281 ASP A N 1
ATOM 2371 C CA . ASP A 1 281 ? 3.239 -4.048 -39.217 1.00 67.25 281 ASP A CA 1
ATOM 2372 C C . ASP A 1 281 ? 3.931 -3.152 -38.173 1.00 67.25 281 ASP A C 1
ATOM 2374 O O . ASP A 1 281 ? 3.354 -2.946 -37.113 1.00 67.25 281 ASP A O 1
ATOM 2378 N N . TYR A 1 282 ? 5.143 -2.635 -38.414 1.00 65.88 282 TYR A N 1
ATOM 2379 C CA . TYR A 1 282 ? 5.889 -1.872 -37.401 1.00 65.88 282 TYR A CA 1
ATOM 2380 C C . TYR A 1 282 ? 5.936 -0.374 -37.716 1.00 65.88 282 TYR A C 1
ATOM 2382 O O . TYR A 1 282 ? 6.327 0.055 -38.799 1.00 65.88 282 TYR A O 1
ATOM 2390 N N . GLN A 1 283 ? 5.599 0.443 -36.724 1.00 70.75 283 GLN A N 1
ATOM 2391 C CA . GLN A 1 283 ? 5.866 1.875 -36.693 1.00 70.75 283 GLN A CA 1
ATOM 2392 C C . GLN A 1 283 ? 7.242 2.126 -36.067 1.00 70.75 283 GLN A C 1
ATOM 2394 O O . GLN A 1 283 ? 7.680 1.375 -35.193 1.00 70.75 283 GLN A O 1
ATOM 2399 N N . ALA A 1 284 ? 7.919 3.194 -36.497 1.00 74.25 284 ALA A N 1
ATOM 2400 C CA . ALA A 1 284 ? 9.193 3.609 -35.918 1.00 74.25 284 ALA A CA 1
ATOM 2401 C C . ALA A 1 284 ? 9.181 5.076 -35.476 1.00 74.25 284 ALA A C 1
ATOM 2403 O O . ALA A 1 284 ? 8.532 5.926 -36.091 1.00 74.25 284 ALA A O 1
ATOM 2404 N N . LYS A 1 285 ? 9.923 5.385 -34.410 1.00 76.69 285 LYS A N 1
ATOM 2405 C CA . LYS A 1 285 ? 10.103 6.741 -33.880 1.00 76.69 285 LYS A CA 1
ATOM 2406 C C . LYS A 1 285 ? 11.522 6.917 -33.387 1.00 76.69 285 LYS A C 1
ATOM 2408 O O . LYS A 1 285 ? 12.001 6.150 -32.558 1.00 76.69 285 LYS A O 1
ATOM 2413 N N . ARG A 1 286 ? 12.145 7.991 -33.856 1.00 78.56 286 ARG A N 1
ATOM 2414 C CA . ARG A 1 286 ? 13.426 8.477 -33.354 1.00 78.56 286 ARG A CA 1
ATOM 2415 C C . ARG A 1 286 ? 13.195 9.421 -32.188 1.00 78.56 286 ARG A C 1
ATOM 2417 O O . ARG A 1 286 ? 12.320 10.290 -32.258 1.00 78.56 286 ARG A O 1
ATOM 2424 N N . ILE A 1 287 ? 13.966 9.249 -31.125 1.00 73.69 287 ILE A N 1
ATOM 2425 C CA . ILE A 1 287 ? 14.033 10.203 -30.021 1.00 73.69 287 ILE A CA 1
ATOM 2426 C C . ILE A 1 287 ? 15.497 10.575 -29.831 1.00 73.69 287 ILE A C 1
ATOM 2428 O O . ILE A 1 287 ? 16.326 9.736 -29.497 1.00 73.69 287 ILE A O 1
ATOM 2432 N N . THR A 1 288 ? 15.797 11.852 -30.036 1.00 74.19 288 THR A N 1
ATOM 2433 C CA . THR A 1 288 ? 17.124 12.421 -29.802 1.00 74.19 288 THR A CA 1
ATOM 2434 C C . THR A 1 288 ? 17.144 13.057 -28.412 1.00 74.19 288 THR A C 1
ATOM 2436 O O . THR A 1 288 ? 16.307 13.918 -28.123 1.00 74.19 288 THR A O 1
ATOM 2439 N N . GLN A 1 289 ? 18.070 12.641 -27.546 1.00 67.56 289 GLN A N 1
ATOM 2440 C CA . GLN A 1 289 ? 18.298 13.244 -26.227 1.00 67.56 289 GLN A CA 1
ATOM 2441 C C . GLN A 1 289 ? 19.786 13.547 -26.047 1.00 67.56 289 GLN A C 1
ATOM 2443 O O . GLN A 1 289 ? 20.614 12.640 -26.043 1.00 67.56 289 GLN A O 1
ATOM 2448 N N . ASP A 1 290 ? 20.108 14.832 -25.882 1.00 78.88 290 ASP A N 1
ATOM 2449 C CA . ASP A 1 290 ? 21.460 15.371 -25.699 1.00 78.88 290 ASP A CA 1
ATOM 2450 C C . ASP A 1 290 ? 22.483 14.872 -26.741 1.00 78.88 290 ASP A C 1
ATOM 2452 O O . ASP A 1 290 ? 22.635 15.489 -27.795 1.00 78.88 290 ASP A O 1
ATOM 2456 N N . PHE A 1 291 ? 23.172 13.762 -26.449 1.00 59.53 291 PHE A N 1
ATOM 2457 C CA . PHE A 1 291 ? 24.259 13.173 -27.246 1.00 59.53 291 PHE A CA 1
ATOM 2458 C C . PHE A 1 291 ? 23.941 11.779 -27.812 1.00 59.53 291 PHE A C 1
ATOM 2460 O O . PHE A 1 291 ? 24.813 11.172 -28.431 1.00 59.53 291 PHE A O 1
ATOM 2467 N N . TYR A 1 292 ? 22.724 11.271 -27.605 1.00 64.06 292 TYR A N 1
ATOM 2468 C CA . TYR A 1 292 ? 22.314 9.932 -28.026 1.00 64.06 292 TYR A CA 1
ATOM 2469 C C . TYR A 1 292 ? 21.029 9.983 -28.860 1.00 64.06 292 TYR A C 1
ATOM 2471 O O . TYR A 1 292 ? 20.146 10.822 -28.644 1.00 64.06 292 TYR A O 1
ATOM 2479 N N . GLU A 1 293 ? 20.933 9.076 -29.831 1.00 73.06 293 GLU A N 1
ATOM 2480 C CA . GLU A 1 293 ? 19.735 8.857 -30.639 1.00 73.06 293 GLU A CA 1
ATOM 2481 C C . GLU A 1 293 ? 19.235 7.430 -30.408 1.00 73.06 293 GLU A C 1
ATOM 2483 O O . GLU A 1 293 ? 19.949 6.459 -30.668 1.00 73.06 293 GLU A O 1
ATOM 2488 N N . ASP A 1 294 ? 18.001 7.326 -29.919 1.00 75.88 294 ASP A N 1
ATOM 2489 C CA . ASP A 1 294 ? 17.302 6.060 -29.744 1.00 75.88 294 ASP A CA 1
ATOM 2490 C C . ASP A 1 294 ? 16.289 5.877 -30.876 1.00 75.88 294 ASP A C 1
ATOM 2492 O O . ASP A 1 294 ? 15.536 6.803 -31.213 1.00 75.88 294 ASP A O 1
ATOM 2496 N N . ILE A 1 295 ? 16.222 4.667 -31.435 1.00 74.50 295 ILE A N 1
ATOM 2497 C CA . ILE A 1 295 ? 15.231 4.304 -32.453 1.00 74.50 295 ILE A CA 1
ATOM 2498 C C . ILE A 1 295 ? 14.325 3.212 -31.910 1.00 74.50 295 ILE A C 1
ATOM 2500 O O . ILE A 1 295 ? 14.752 2.102 -31.597 1.00 74.50 295 ILE A O 1
ATOM 2504 N N . TYR A 1 296 ? 13.046 3.542 -31.833 1.00 66.75 296 TYR A N 1
ATOM 2505 C CA . TYR A 1 296 ? 12.017 2.684 -31.284 1.00 66.75 296 TYR A CA 1
ATOM 2506 C C . TYR A 1 296 ? 11.161 2.107 -32.397 1.00 66.75 296 TYR A C 1
ATOM 2508 O O . TYR A 1 296 ? 10.667 2.867 -33.225 1.00 66.75 296 TYR A O 1
ATOM 2516 N N . PHE A 1 297 ? 10.950 0.795 -32.380 1.00 70.19 297 PHE A N 1
ATOM 2517 C CA . PHE A 1 297 ? 10.056 0.069 -33.280 1.00 70.19 297 PHE A CA 1
ATOM 2518 C C . PHE A 1 297 ? 8.934 -0.532 -32.445 1.00 70.19 297 PHE A C 1
ATOM 2520 O O . PHE A 1 297 ? 9.225 -1.162 -31.431 1.00 70.19 297 PHE A O 1
ATOM 2527 N N . TRP A 1 298 ? 7.681 -0.383 -32.862 1.00 67.44 298 TRP A N 1
ATOM 2528 C CA . TRP A 1 298 ? 6.536 -1.038 -32.224 1.00 67.44 298 TRP A CA 1
ATOM 2529 C C . TRP A 1 298 ? 5.510 -1.481 -33.257 1.00 67.44 298 TRP A C 1
ATOM 2531 O O . TRP A 1 298 ? 5.451 -0.905 -34.338 1.00 67.44 298 TRP A O 1
ATOM 2541 N N . ARG A 1 299 ? 4.727 -2.504 -32.920 1.00 63.84 299 ARG A N 1
ATOM 2542 C CA . ARG A 1 299 ? 3.612 -2.986 -33.742 1.00 63.84 299 ARG A CA 1
ATOM 2543 C C . ARG A 1 299 ? 2.311 -2.259 -33.401 1.00 63.84 299 ARG A C 1
ATOM 2545 O O . ARG A 1 299 ? 2.123 -1.962 -32.199 1.00 63.84 299 ARG A O 1
#

Solvent-accessible surface area (backbone atoms only — not comparable to full-atom values): 16846 Å² total; per-residue (Å²): 131,88,82,76,49,55,73,61,48,51,54,48,39,70,76,67,29,59,75,38,39,69,46,80,47,80,46,63,80,54,68,68,76,52,40,46,69,60,49,50,54,47,38,71,74,31,23,76,52,52,71,43,50,36,40,36,39,42,37,77,45,95,57,86,83,61,72,69,63,61,58,40,60,63,57,57,66,43,68,76,39,43,77,59,40,36,42,38,42,39,37,39,44,40,79,80,60,52,36,50,54,52,72,47,58,50,26,94,84,56,75,36,56,45,58,46,39,41,69,59,78,76,81,67,83,50,76,76,51,58,69,58,34,61,62,21,29,30,41,34,39,42,47,78,87,34,75,51,87,87,45,69,42,65,24,67,53,23,32,29,41,32,42,44,29,85,57,87,78,75,80,84,69,85,44,54,65,61,52,46,22,43,28,40,39,63,56,20,34,30,41,36,38,46,21,60,62,38,47,45,66,52,49,52,53,40,51,72,52,23,78,48,55,78,41,80,46,79,43,54,76,28,69,65,51,57,69,49,68,82,86,58,100,55,50,64,60,52,53,52,49,58,46,49,42,37,78,68,78,75,43,89,72,62,34,36,33,40,46,78,70,54,77,69,54,49,53,50,51,49,56,56,68,68,38,66,92,57,46,88,68,51,50,76,48,78,48,79,54,100,92,46,55,33,42,36,37,33,98

Foldseek 3Di:
DDFDAVVNVLVCLQPPQQAPQEDEEEHEDHCVVLAVVVVLVSCVPRHVNHQADEYAYEYDDPDDDDPVSVVSNVVCPDPSNLVSQYWYWYWYQDPVFDIDIDTDTSNLPPAAEEEDIPAPPDDQPDPVVQVVLQRHQEYEYADDDYDDPPQAASRANHQYYEYHYPDPPPPDDPALSSVNSHHQLCNHQYYEYHYAAAEPVRVVNSCVSNVNHPYYHYDHYDYPEAEDDDPDPPPLVVVQVVLQCCVVVNDPRQKYKYKDDDPVVVVSVVVSVVPCPRDVPKDWDWDDDDPIIIIMIGD